Protein AF-A0A2T4DF97-F1 (afdb_monomer_lite)

Secondary structure (DSSP, 8-state):
-------HHHHHHHHHHHHHHHHHHHHHHHHHHHHHHHHHHHHHHHHHHHHHHHHHHHHHHHHHHHHHHHHHHHHHHHHHHHHHHHHHTT--HHHHHHHHHHHHHHHHHHHHHHHHSS--HHHHHHHHHHHHHHHHHHHTT--THHHHHHHHHHHHHHHHHHHHHHHHHHHHHHHHHHHHHHHHHHH--

Organism: NCBI:txid1046115

Foldseek 3Di:
DDDPDDDVVNVVVVVVVVVVVVVVVVVVVVVLVVVLVVLVVVLVVLVVVLVVLVVVLVVLLVVLVVVLVVVVVVVVVVLVVQLVVVVVVPDDSVRSVCVVVVVCVVVVVCCCCVVPNDDDPVRVSVVVSVVSSVVSCVVVVHDNCSSVVSVVVSVVSVVVSVVSVVVVVVVVVVVVVVVVVCCCVVVVD

Radius of gyration: 37.1 Å; chains: 1; bounding box: 77×28×107 Å

pLDDT: mean 84.11, std 10.12, range [37.69, 95.31]

Sequence (189 aa):
MQKIKFDPITTFLLILVIILIFHAFFQYLKKVSCKEEELKSEIERCLFKMNLAQEKREELKERAAKKFKILSVSVFVAFGILITALTWFGVSYIDALEGITGTIAVTFFMYTWIAYGKIGVNQFLDMLKSKVLQHIYMKNGFNPKVIDELQMSIVDKIAQLNMLNEHKQNLDLQLIEYGRYIEKSVFGK

Structure (mmCIF, N/CA/C/O backbone):
data_AF-A0A2T4DF97-F1
#
_entry.id   AF-A0A2T4DF97-F1
#
loop_
_atom_site.group_PDB
_atom_site.id
_atom_site.type_symbol
_atom_site.label_atom_id
_atom_site.label_alt_id
_atom_site.label_comp_id
_atom_site.label_asym_id
_atom_site.label_entity_id
_atom_site.label_seq_id
_atom_site.pdbx_PDB_ins_code
_atom_site.Cartn_x
_atom_site.Cartn_y
_atom_site.Cartn_z
_atom_site.occupancy
_atom_site.B_iso_or_equiv
_atom_site.auth_seq_id
_atom_site.auth_comp_id
_atom_site.auth_asym_id
_atom_site.auth_atom_id
_atom_site.pdbx_PDB_model_num
ATOM 1 N N . MET A 1 1 ? -49.458 4.710 62.016 1.00 37.69 1 MET A N 1
ATOM 2 C CA . MET A 1 1 ? -48.125 4.361 61.474 1.00 37.69 1 MET A CA 1
ATOM 3 C C . MET A 1 1 ? -47.623 3.098 62.164 1.00 37.69 1 MET A C 1
ATOM 5 O O . MET A 1 1 ? -47.211 3.171 63.315 1.00 37.69 1 MET A O 1
ATOM 9 N N . GLN A 1 2 ? -47.720 1.934 61.515 1.00 39.81 2 GLN A N 1
ATOM 10 C CA . GLN A 1 2 ? -47.110 0.702 62.028 1.00 39.81 2 GLN A CA 1
ATOM 11 C C . GLN A 1 2 ? -45.596 0.769 61.785 1.00 39.81 2 GLN A C 1
ATOM 13 O O . GLN A 1 2 ? -45.156 0.837 60.641 1.00 39.81 2 GLN A O 1
ATOM 18 N N . LYS A 1 3 ? -44.795 0.790 62.857 1.00 49.56 3 LYS A N 1
ATOM 19 C CA . LYS A 1 3 ? -43.340 0.615 62.762 1.00 49.56 3 LYS A CA 1
ATOM 20 C C . LYS A 1 3 ? -43.078 -0.853 62.441 1.00 49.56 3 LYS A C 1
ATOM 22 O O . LYS A 1 3 ? -43.225 -1.699 63.319 1.00 49.56 3 LYS A O 1
ATOM 27 N N . ILE A 1 4 ? -42.726 -1.148 61.194 1.00 57.38 4 ILE A N 1
ATOM 28 C CA . ILE A 1 4 ? -42.239 -2.470 60.798 1.00 57.38 4 ILE A CA 1
ATOM 29 C C . ILE A 1 4 ? -40.959 -2.722 61.608 1.00 57.38 4 ILE A C 1
ATOM 31 O O . ILE A 1 4 ? -39.953 -2.042 61.413 1.00 57.38 4 ILE A O 1
ATOM 35 N N . LYS A 1 5 ? -41.015 -3.635 62.584 1.00 58.91 5 LYS A N 1
ATOM 36 C CA . LYS A 1 5 ? -39.829 -4.120 63.297 1.00 58.91 5 LYS A CA 1
ATOM 37 C C . LYS A 1 5 ? -39.217 -5.218 62.437 1.00 58.91 5 LYS A C 1
ATOM 39 O O . LYS A 1 5 ? -39.797 -6.291 62.320 1.00 58.91 5 LYS A O 1
ATOM 44 N N . PHE A 1 6 ? -38.084 -4.932 61.809 1.00 58.19 6 PHE A N 1
ATOM 45 C CA . PHE A 1 6 ? -37.309 -5.961 61.127 1.00 58.19 6 PHE A CA 1
ATOM 46 C C . PHE A 1 6 ? -36.577 -6.807 62.171 1.00 58.19 6 PHE A C 1
ATOM 48 O O . PHE A 1 6 ? -35.869 -6.264 63.019 1.00 58.19 6 PHE A O 1
ATOM 55 N N . ASP A 1 7 ? -36.760 -8.127 62.117 1.00 76.88 7 ASP A N 1
ATOM 56 C CA . ASP A 1 7 ? -35.955 -9.072 62.894 1.00 76.88 7 ASP A CA 1
ATOM 57 C C . ASP A 1 7 ? -34.468 -8.939 62.490 1.00 76.88 7 ASP A C 1
ATOM 59 O O . ASP A 1 7 ? -34.158 -8.686 61.315 1.00 76.88 7 ASP A O 1
ATOM 63 N N . PRO A 1 8 ? -33.511 -9.114 63.420 1.00 79.75 8 PRO A N 1
ATOM 64 C CA . PRO A 1 8 ? -32.083 -9.005 63.122 1.00 79.75 8 PRO A CA 1
ATOM 65 C C . PRO A 1 8 ? -31.624 -10.017 62.062 1.00 79.75 8 PRO A C 1
ATOM 67 O O . PRO A 1 8 ? -30.738 -9.704 61.270 1.00 79.75 8 PRO A O 1
ATOM 70 N N . ILE A 1 9 ? -32.276 -11.182 61.974 1.00 81.56 9 ILE A N 1
ATOM 71 C CA . ILE A 1 9 ? -32.031 -12.188 60.926 1.00 81.56 9 ILE A CA 1
ATOM 72 C C . ILE A 1 9 ? -32.417 -11.638 59.547 1.00 81.56 9 ILE A C 1
ATOM 74 O O . ILE A 1 9 ? -31.645 -11.747 58.595 1.00 81.56 9 ILE A O 1
ATOM 78 N N . THR A 1 10 ? -33.581 -10.997 59.438 1.00 78.44 10 THR A N 1
ATOM 79 C CA . THR A 1 10 ? -34.070 -10.396 58.191 1.00 78.44 10 THR A CA 1
ATOM 80 C C . THR A 1 10 ? -33.177 -9.240 57.755 1.00 78.44 10 THR A C 1
ATOM 82 O O . THR A 1 10 ? -32.853 -9.120 56.578 1.00 78.44 10 THR A O 1
ATOM 85 N N . THR A 1 11 ? -32.718 -8.430 58.711 1.00 79.62 11 THR A N 1
ATOM 86 C CA . THR A 1 11 ? -31.776 -7.325 58.466 1.00 79.62 11 THR A CA 1
ATOM 87 C C . THR A 1 11 ? -30.429 -7.844 57.958 1.00 79.62 11 THR A C 1
ATOM 89 O O . THR A 1 11 ? -29.888 -7.318 56.988 1.00 79.62 11 THR A O 1
ATOM 92 N N . PHE A 1 12 ? -29.914 -8.917 58.564 1.00 81.94 12 PHE A N 1
ATOM 93 C CA . PHE A 1 12 ? -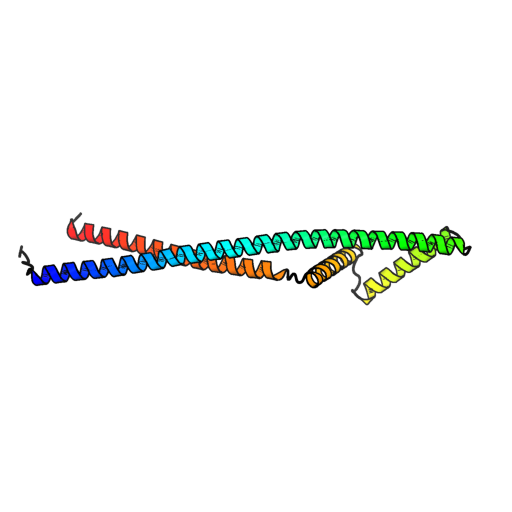28.677 -9.568 58.138 1.00 81.94 12 PHE A CA 1
ATOM 94 C C . PHE A 1 12 ? -28.781 -10.144 56.718 1.00 81.94 12 PHE A C 1
ATOM 96 O O . PHE A 1 12 ? -27.894 -9.919 55.897 1.00 81.94 12 PHE A O 1
ATOM 103 N N . LEU A 1 13 ? -29.889 -10.821 56.399 1.00 83.12 13 LEU A N 1
ATOM 104 C CA . LEU A 1 13 ? -30.181 -11.323 55.050 1.00 83.12 13 LEU A CA 1
ATOM 105 C C . LEU A 1 13 ? -30.221 -10.193 54.014 1.00 83.12 13 LEU A C 1
ATOM 107 O O . LEU A 1 13 ? -29.661 -10.331 52.930 1.00 83.12 13 LEU A O 1
ATOM 111 N N . LEU A 1 14 ? -30.827 -9.057 54.360 1.00 81.75 14 LEU A N 1
ATOM 112 C CA . LEU A 1 14 ? -30.926 -7.889 53.483 1.00 81.75 14 LEU A CA 1
ATOM 113 C C . LEU A 1 14 ? -29.546 -7.271 53.206 1.00 81.75 14 LEU A C 1
ATOM 115 O O . LEU A 1 14 ? -29.214 -6.990 52.056 1.00 81.75 14 LEU A O 1
ATOM 119 N N . ILE A 1 15 ? -28.708 -7.141 54.240 1.00 83.12 15 ILE A N 1
ATOM 120 C CA . ILE A 1 15 ? -27.319 -6.676 54.107 1.00 83.12 15 ILE A CA 1
ATOM 121 C C . ILE A 1 15 ? -26.505 -7.640 53.234 1.00 83.12 15 ILE A C 1
ATOM 123 O O . ILE A 1 15 ? -25.786 -7.196 52.340 1.00 83.12 15 ILE A O 1
ATOM 127 N N . LEU A 1 16 ? -26.645 -8.954 53.441 1.00 83.75 16 LEU A N 1
ATOM 128 C CA . LEU A 1 16 ? -25.954 -9.971 52.645 1.00 83.75 16 LEU A CA 1
ATOM 129 C C . LEU A 1 16 ? -26.324 -9.873 51.156 1.00 83.75 16 LEU A C 1
ATOM 131 O O . LEU A 1 16 ? -25.443 -9.904 50.298 1.00 83.75 16 LEU A O 1
ATOM 135 N N . VAL A 1 17 ? -27.613 -9.708 50.844 1.00 84.19 17 VAL A N 1
ATOM 136 C CA . VAL A 1 17 ? -28.098 -9.544 49.464 1.00 84.19 17 VAL A CA 1
ATOM 137 C C . VAL A 1 17 ? -27.515 -8.283 48.823 1.00 84.19 17 VAL A C 1
ATOM 139 O O . VAL A 1 17 ? -27.035 -8.346 47.693 1.00 84.19 17 VAL A O 1
ATOM 142 N N . ILE A 1 18 ? -27.477 -7.159 49.547 1.00 81.62 18 ILE A N 1
ATOM 143 C CA . ILE A 1 18 ? -26.866 -5.915 49.054 1.00 81.62 18 ILE A CA 1
ATOM 144 C C . ILE A 1 18 ? -25.377 -6.127 48.746 1.00 81.62 18 ILE A C 1
ATOM 146 O O . ILE A 1 18 ? -24.912 -5.734 47.677 1.00 81.62 18 ILE A O 1
ATOM 150 N N . ILE A 1 19 ? -24.635 -6.793 49.636 1.00 83.75 19 ILE A N 1
ATOM 151 C CA . ILE A 1 19 ? -23.208 -7.086 49.434 1.00 83.75 19 ILE A CA 1
ATOM 152 C C . ILE A 1 19 ? -22.994 -7.964 48.193 1.00 83.75 19 ILE A C 1
ATOM 154 O O . ILE A 1 19 ? -22.092 -7.688 47.401 1.00 83.75 19 ILE A O 1
ATOM 158 N N . LEU A 1 20 ? -23.824 -8.991 47.988 1.00 82.44 20 LEU A N 1
ATOM 159 C CA . LEU A 1 20 ? -23.733 -9.870 46.818 1.00 82.44 20 LEU A CA 1
ATOM 160 C C . LEU A 1 20 ? -24.011 -9.121 45.509 1.00 82.44 20 LEU A C 1
ATOM 162 O O . LEU A 1 20 ? -23.281 -9.311 44.534 1.00 82.44 20 LEU A O 1
ATOM 166 N N . ILE A 1 21 ? -25.011 -8.235 45.495 1.00 81.56 21 ILE A N 1
ATOM 167 C CA . ILE A 1 21 ? -25.323 -7.384 44.338 1.00 81.56 21 ILE A CA 1
ATOM 168 C C . ILE A 1 21 ? -24.146 -6.451 44.033 1.00 81.56 21 ILE A C 1
ATOM 170 O O . ILE A 1 21 ? -23.701 -6.379 42.887 1.00 81.56 21 ILE A O 1
ATOM 174 N N . PHE A 1 22 ? -23.587 -5.792 45.053 1.00 79.69 22 PHE A N 1
ATOM 175 C CA . PHE A 1 22 ? -22.409 -4.938 44.891 1.00 79.69 22 PHE A CA 1
ATOM 176 C C . PHE A 1 22 ? -21.203 -5.720 44.364 1.00 79.69 22 PHE A C 1
ATOM 178 O O . PHE A 1 22 ? -20.519 -5.255 43.454 1.00 79.69 22 PHE A O 1
ATOM 185 N N . HIS A 1 23 ? -20.951 -6.923 44.883 1.00 79.44 23 HIS A N 1
ATOM 186 C CA . HIS A 1 23 ? -19.843 -7.758 44.425 1.00 79.44 23 HIS A CA 1
ATOM 187 C C . HIS A 1 23 ? -20.000 -8.169 42.952 1.00 79.44 23 HIS A C 1
ATOM 189 O O . HIS A 1 23 ? -19.053 -8.044 42.173 1.00 79.44 23 HIS A O 1
ATOM 195 N N . ALA A 1 24 ? -21.198 -8.605 42.551 1.00 77.62 24 ALA A N 1
ATOM 196 C CA . ALA A 1 24 ? -21.504 -8.946 41.163 1.00 77.62 24 ALA A CA 1
ATOM 197 C C . ALA A 1 24 ? -21.342 -7.734 40.226 1.00 77.62 24 ALA A C 1
ATOM 199 O O . ALA A 1 24 ? -20.757 -7.855 39.148 1.00 77.62 24 ALA A O 1
ATOM 200 N N . PHE A 1 25 ? -21.784 -6.555 40.668 1.00 78.75 25 PHE A N 1
ATOM 201 C CA . PHE A 1 25 ? -21.648 -5.305 39.925 1.00 78.7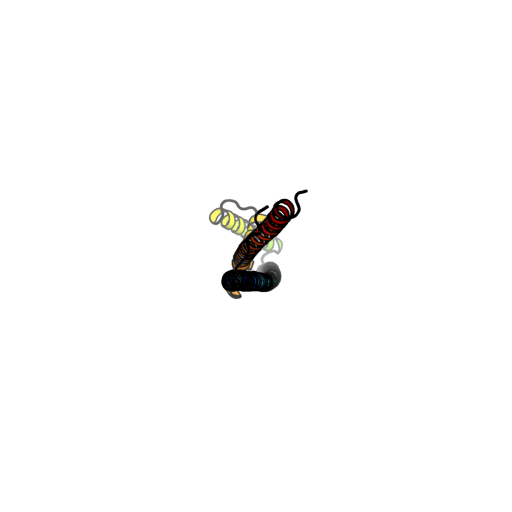5 25 PHE A CA 1
ATOM 202 C C . PHE A 1 25 ? -20.180 -4.884 39.744 1.00 78.75 25 PHE A C 1
ATOM 204 O O . PHE A 1 25 ? -19.756 -4.583 38.628 1.00 78.75 25 PHE A O 1
ATOM 211 N N . PHE A 1 26 ? -19.359 -4.950 40.797 1.00 77.81 26 PHE A N 1
ATOM 212 C CA . PHE A 1 26 ? -17.923 -4.660 40.697 1.00 77.81 26 PHE A CA 1
ATOM 213 C C . PHE A 1 26 ? -17.186 -5.637 39.773 1.00 77.81 26 PHE A C 1
ATOM 215 O O . PHE A 1 26 ? -16.320 -5.219 39.000 1.00 77.81 26 PHE A O 1
ATOM 222 N N . GLN A 1 27 ? -17.534 -6.929 39.801 1.00 80.00 27 GLN A N 1
ATOM 223 C CA . GLN A 1 27 ? -16.970 -7.895 38.855 1.00 80.00 27 GLN A CA 1
ATOM 224 C C . GLN A 1 27 ? -17.356 -7.579 37.407 1.00 80.00 27 GLN A C 1
ATOM 226 O O . GLN A 1 27 ? -16.516 -7.691 36.511 1.00 80.00 27 GLN A O 1
ATOM 231 N N . TYR A 1 28 ? -18.604 -7.173 37.174 1.00 79.88 28 TYR A N 1
ATOM 232 C CA . TYR A 1 28 ? -19.077 -6.766 35.855 1.00 79.88 28 TYR A CA 1
ATOM 233 C C . TYR A 1 28 ? -18.319 -5.536 35.334 1.00 79.88 28 TYR A C 1
ATOM 235 O O . TYR A 1 28 ? -17.751 -5.592 34.243 1.00 79.88 28 TYR A O 1
ATOM 243 N N . LEU A 1 29 ? -18.207 -4.474 36.140 1.00 77.88 29 LEU A N 1
ATOM 244 C CA . LEU A 1 29 ? -17.455 -3.266 35.779 1.00 77.88 29 LEU A CA 1
ATOM 245 C C . LEU A 1 29 ? -15.989 -3.569 35.454 1.00 77.88 29 LEU A C 1
ATOM 247 O O . LEU A 1 29 ? -15.453 -3.057 34.471 1.00 77.88 29 LEU A O 1
ATOM 251 N N . LYS A 1 30 ? -15.347 -4.449 36.231 1.00 79.62 30 LYS A N 1
ATOM 252 C CA . LYS A 1 30 ? -13.963 -4.869 35.975 1.00 79.62 30 LYS A CA 1
ATOM 253 C C . LYS A 1 30 ? -13.823 -5.594 34.634 1.00 79.62 30 LYS A C 1
ATOM 255 O O . LYS A 1 30 ? -12.874 -5.329 33.901 1.00 79.62 30 LYS A O 1
ATOM 260 N N . LYS A 1 31 ? -14.764 -6.481 34.289 1.00 78.62 31 LYS A N 1
ATOM 261 C CA . LYS A 1 31 ? -14.777 -7.172 32.987 1.00 78.62 31 LYS A CA 1
ATOM 262 C C . LYS A 1 31 ? -14.970 -6.199 31.824 1.00 78.62 31 LYS A C 1
ATOM 264 O O . LYS A 1 31 ? -14.266 -6.317 30.826 1.00 78.62 31 LYS A O 1
ATOM 269 N N . VAL A 1 32 ? -15.882 -5.235 31.959 1.00 80.19 32 VAL A N 1
ATOM 270 C CA . VAL A 1 32 ? -16.125 -4.204 30.936 1.00 80.19 32 VAL A CA 1
ATOM 271 C C . VAL A 1 32 ? -14.886 -3.333 30.737 1.00 80.19 32 VAL A C 1
ATOM 273 O O . VAL A 1 32 ? -14.448 -3.163 29.605 1.00 80.19 32 VAL A O 1
ATOM 276 N N . SER A 1 33 ? -14.270 -2.858 31.824 1.00 80.00 33 SER A N 1
ATOM 277 C CA . SER A 1 33 ? -13.038 -2.059 31.765 1.00 80.00 33 SER A CA 1
ATOM 278 C C . SER A 1 33 ? -11.882 -2.821 31.113 1.00 80.00 33 SER A C 1
ATOM 280 O O . SER A 1 33 ? -11.165 -2.257 30.296 1.00 80.00 33 SER A O 1
ATOM 282 N N . CYS A 1 34 ? -11.716 -4.108 31.437 1.00 87.38 34 CYS A N 1
ATOM 283 C CA . CYS A 1 34 ? -10.680 -4.944 30.830 1.00 87.38 34 CYS A CA 1
ATOM 284 C C . CYS A 1 34 ? -10.903 -5.112 29.320 1.00 87.38 34 CYS A C 1
ATOM 286 O O . CYS A 1 34 ? -9.955 -5.039 28.545 1.00 87.38 34 CYS A O 1
ATOM 288 N N . LYS A 1 35 ? -12.160 -5.301 28.898 1.00 84.94 35 LYS A N 1
ATOM 289 C CA . LYS A 1 35 ? -12.522 -5.442 27.484 1.00 84.94 35 LYS A CA 1
ATOM 290 C C . LYS A 1 35 ? -12.348 -4.134 26.704 1.00 84.94 35 LYS A C 1
ATOM 292 O O . LYS A 1 35 ? -11.968 -4.163 25.538 1.00 84.94 35 LYS A O 1
ATOM 297 N N . GLU A 1 36 ? -12.608 -2.993 27.341 1.00 86.88 36 GLU A N 1
ATOM 298 C CA . GLU A 1 36 ? -12.354 -1.667 26.769 1.00 86.88 36 GLU A CA 1
ATOM 299 C C . GLU A 1 36 ? -10.854 -1.460 26.498 1.00 86.88 36 GLU A C 1
ATOM 301 O O . GLU A 1 36 ? -10.470 -1.026 25.412 1.00 86.88 36 GLU A O 1
ATOM 306 N N . GLU A 1 37 ? -10.005 -1.802 27.467 1.00 90.69 37 GLU A N 1
ATOM 307 C CA . GLU A 1 37 ? -8.548 -1.685 27.351 1.00 90.69 37 GLU A CA 1
ATOM 308 C C . GLU A 1 37 ? -7.969 -2.659 26.314 1.00 90.69 37 GLU A C 1
ATOM 310 O O . GLU A 1 37 ? -7.126 -2.272 25.503 1.00 90.69 37 GLU A O 1
ATOM 315 N N . GLU A 1 38 ? -8.483 -3.890 26.264 1.00 91.56 38 GLU A N 1
ATOM 316 C CA . GLU A 1 38 ? -8.132 -4.885 25.247 1.00 91.56 38 GLU A CA 1
ATOM 317 C C . GLU A 1 38 ? -8.456 -4.384 23.831 1.00 91.56 38 GLU A C 1
ATOM 319 O O . GLU A 1 38 ? -7.575 -4.362 22.970 1.00 91.56 38 GLU A O 1
ATOM 324 N N . LEU A 1 39 ? -9.680 -3.891 23.598 1.00 89.12 39 LEU A N 1
ATOM 325 C CA . LEU A 1 39 ? -10.087 -3.338 22.302 1.00 89.12 39 LEU A CA 1
ATOM 326 C C . LEU A 1 39 ? -9.222 -2.142 21.888 1.00 89.12 39 LEU A C 1
ATOM 328 O O . LEU A 1 39 ? -8.803 -2.065 20.732 1.00 89.12 39 LEU A O 1
ATOM 332 N N . LYS A 1 40 ? -8.912 -1.227 22.816 1.00 91.31 40 LYS A N 1
ATOM 333 C CA . LYS A 1 40 ? -8.012 -0.092 22.545 1.00 91.31 40 LYS A CA 1
ATOM 334 C C . LYS A 1 40 ? -6.613 -0.565 22.157 1.00 91.31 40 LYS A C 1
ATOM 336 O O . LYS A 1 40 ? -6.086 -0.119 21.139 1.00 91.31 40 LYS A O 1
ATOM 341 N N . SER A 1 41 ? -6.046 -1.512 22.905 1.00 93.00 41 SER A N 1
ATOM 342 C CA . SER A 1 41 ? -4.727 -2.078 22.607 1.00 93.00 41 SER A CA 1
ATOM 343 C C . SER A 1 41 ? -4.690 -2.770 21.239 1.00 93.00 41 SER A C 1
ATOM 345 O O . SER A 1 41 ? -3.727 -2.631 20.477 1.00 93.00 41 SER A O 1
ATOM 347 N N . GLU A 1 42 ? -5.753 -3.486 20.870 1.00 91.56 42 GLU A N 1
ATOM 348 C CA . GLU A 1 42 ? -5.857 -4.109 19.553 1.00 91.56 42 GLU A CA 1
ATOM 349 C C . GLU A 1 42 ? -5.977 -3.085 18.420 1.00 91.56 42 GLU A C 1
ATOM 351 O O . GLU A 1 42 ? -5.360 -3.279 17.368 1.00 91.56 42 GLU A O 1
ATOM 356 N N . ILE A 1 43 ? -6.729 -1.997 18.623 1.00 92.12 43 ILE A N 1
ATOM 357 C CA . ILE A 1 43 ? -6.827 -0.884 17.667 1.00 92.12 43 ILE A CA 1
ATOM 358 C C . ILE A 1 43 ? -5.450 -0.251 17.459 1.00 92.12 43 ILE A C 1
ATOM 360 O O . ILE A 1 43 ? -5.018 -0.111 16.316 1.00 92.12 43 ILE A O 1
ATOM 364 N N . GLU A 1 44 ? -4.724 0.062 18.535 1.00 93.19 44 GLU A N 1
ATOM 365 C CA . GLU A 1 44 ? -3.367 0.618 18.461 1.00 93.19 44 GLU A CA 1
ATOM 366 C C . GLU A 1 44 ? -2.411 -0.312 17.711 1.00 93.19 44 GLU A C 1
ATOM 368 O O . GLU A 1 44 ? -1.670 0.120 16.825 1.00 93.19 44 GLU A O 1
ATOM 373 N N . ARG A 1 45 ? -2.472 -1.619 17.990 1.00 93.69 45 ARG A N 1
ATOM 374 C CA . ARG A 1 45 ? -1.662 -2.61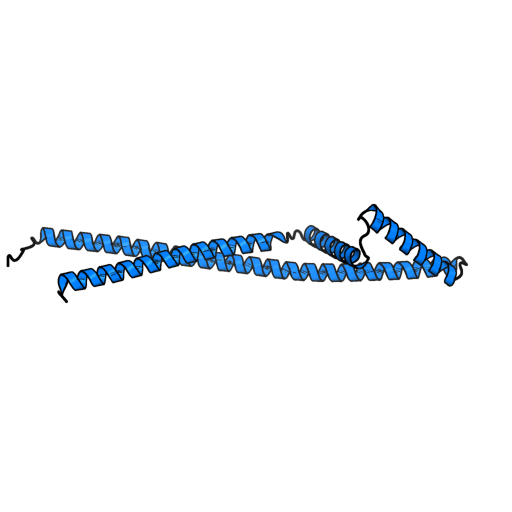8 17.284 1.00 93.69 45 ARG A CA 1
ATOM 375 C C . ARG A 1 45 ? -2.008 -2.684 15.794 1.00 93.69 45 ARG A C 1
ATOM 377 O O . ARG A 1 45 ? -1.107 -2.842 14.967 1.00 93.69 45 ARG A O 1
ATOM 384 N N . CYS A 1 46 ? -3.288 -2.587 15.434 1.00 92.06 46 CYS A N 1
ATOM 385 C CA . CYS A 1 46 ? -3.718 -2.569 14.035 1.00 92.06 46 CYS A CA 1
ATOM 386 C C . CYS A 1 46 ? -3.277 -1.284 13.326 1.00 92.06 46 CYS A C 1
ATOM 388 O O . CYS A 1 46 ? -2.753 -1.366 12.216 1.00 92.06 46 CYS A O 1
ATOM 390 N N . LEU A 1 47 ? -3.400 -0.125 13.980 1.00 92.81 47 LEU A N 1
ATOM 391 C CA . LEU A 1 47 ? -2.913 1.161 13.474 1.00 92.81 47 LEU A CA 1
ATOM 392 C C . LEU A 1 47 ? -1.402 1.132 13.236 1.00 92.81 47 LEU A C 1
ATOM 394 O O . LEU A 1 47 ? -0.939 1.539 12.174 1.00 92.81 47 LEU A O 1
ATOM 398 N N . PHE A 1 48 ? -0.633 0.575 14.173 1.00 94.75 48 PHE A N 1
ATOM 399 C CA . PHE A 1 48 ? 0.811 0.420 14.015 1.00 94.75 48 PHE A CA 1
ATOM 400 C C . PHE A 1 48 ? 1.167 -0.441 12.793 1.00 94.75 48 PHE A C 1
ATOM 402 O O . PHE A 1 48 ? 1.983 -0.043 11.962 1.00 94.75 48 PHE A O 1
ATOM 409 N N . LYS A 1 49 ? 0.513 -1.602 12.631 1.00 93.25 49 LYS A N 1
ATOM 410 C CA . LYS A 1 49 ? 0.705 -2.468 11.454 1.00 93.25 49 LYS A CA 1
ATOM 411 C C . LYS A 1 49 ? 0.304 -1.775 10.153 1.00 93.25 49 LYS A C 1
ATOM 413 O O . LYS A 1 49 ? 0.977 -1.957 9.141 1.00 93.25 49 LYS A O 1
ATOM 418 N N . MET A 1 50 ? -0.776 -0.997 10.177 1.00 92.88 50 MET A N 1
ATOM 419 C CA . MET A 1 50 ? -1.256 -0.252 9.017 1.00 92.88 50 MET A CA 1
ATOM 420 C C . MET A 1 50 ? -0.246 0.816 8.602 1.00 92.88 50 MET A C 1
ATOM 422 O O . MET A 1 50 ? 0.102 0.881 7.426 1.00 92.88 50 MET A O 1
ATOM 426 N N . ASN A 1 51 ? 0.284 1.583 9.556 1.00 93.50 51 ASN A N 1
ATOM 427 C CA . ASN A 1 51 ? 1.308 2.594 9.297 1.00 93.50 51 ASN A CA 1
ATOM 428 C C . ASN A 1 51 ? 2.573 1.965 8.703 1.00 93.50 51 ASN A C 1
ATOM 430 O O . ASN A 1 51 ? 3.078 2.442 7.692 1.00 93.50 51 ASN A O 1
ATOM 434 N N . LEU A 1 52 ? 3.025 0.834 9.251 1.00 93.75 52 LEU A N 1
ATOM 435 C CA . LEU A 1 52 ? 4.182 0.108 8.723 1.00 93.75 52 LEU A CA 1
ATOM 436 C C . LEU A 1 52 ? 3.931 -0.432 7.303 1.00 93.75 52 LEU A C 1
ATOM 438 O O . LEU A 1 52 ? 4.808 -0.391 6.439 1.00 93.75 52 LEU A O 1
ATOM 442 N N . ALA A 1 53 ? 2.717 -0.916 7.025 1.00 93.69 53 ALA A N 1
ATOM 443 C CA . ALA A 1 53 ? 2.329 -1.342 5.684 1.00 93.69 53 ALA A CA 1
ATOM 444 C C . ALA A 1 53 ? 2.246 -0.163 4.695 1.00 93.69 53 ALA A C 1
ATOM 446 O O . ALA A 1 53 ? 2.622 -0.322 3.532 1.00 93.69 53 ALA A O 1
ATOM 447 N N . GLN A 1 54 ? 1.786 1.010 5.140 1.00 93.88 54 GLN A N 1
ATOM 448 C CA . GLN A 1 54 ? 1.753 2.239 4.344 1.00 93.88 54 GLN A CA 1
ATOM 449 C C . GLN A 1 54 ? 3.160 2.757 4.040 1.00 93.88 54 GLN A C 1
ATOM 451 O O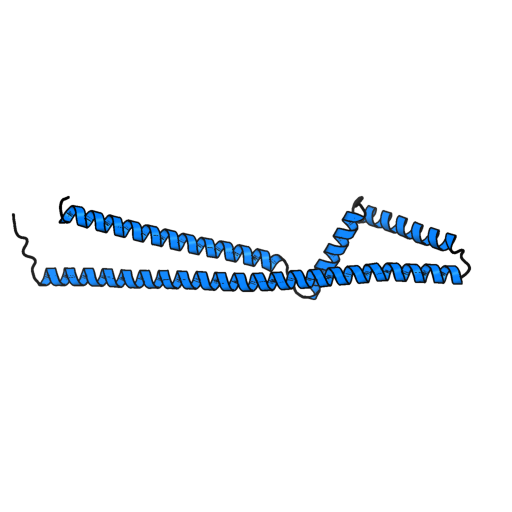 . GLN A 1 54 ? 3.451 3.055 2.885 1.00 93.88 54 GLN A O 1
ATOM 456 N N . GLU A 1 55 ? 4.052 2.782 5.027 1.00 94.56 55 GLU A N 1
ATOM 457 C CA . GLU A 1 55 ? 5.453 3.169 4.838 1.00 94.56 55 GLU A CA 1
ATOM 458 C C . GLU A 1 55 ? 6.132 2.257 3.810 1.00 94.56 55 GLU A C 1
ATOM 460 O O . GLU A 1 55 ? 6.686 2.726 2.814 1.00 94.56 55 GLU A O 1
ATOM 465 N N . LYS A 1 56 ? 5.964 0.936 3.958 1.00 93.94 56 LYS A N 1
ATOM 466 C CA . LYS A 1 56 ? 6.460 -0.038 2.979 1.00 93.94 56 LYS A CA 1
ATOM 467 C C . LYS A 1 56 ? 5.831 0.159 1.596 1.00 93.94 56 LYS A C 1
ATOM 469 O O . LYS A 1 56 ? 6.505 -0.017 0.581 1.00 93.94 56 LYS A O 1
ATOM 474 N N . ARG A 1 57 ? 4.547 0.523 1.513 1.00 93.62 57 ARG A N 1
ATOM 475 C CA . ARG A 1 57 ? 3.878 0.818 0.235 1.00 93.62 57 ARG A CA 1
ATOM 476 C C . ARG A 1 57 ? 4.523 2.010 -0.463 1.00 93.62 57 ARG A C 1
ATOM 478 O O . ARG A 1 57 ? 4.750 1.924 -1.672 1.00 93.62 57 ARG A O 1
ATOM 485 N N . GLU A 1 58 ? 4.784 3.092 0.264 1.00 94.69 58 GLU A N 1
ATOM 486 C CA . GLU A 1 58 ? 5.407 4.302 -0.279 1.00 94.69 58 GLU A CA 1
ATOM 487 C C . GLU A 1 58 ? 6.857 4.045 -0.697 1.00 94.69 58 GLU A C 1
ATOM 489 O O . GLU A 1 58 ? 7.231 4.364 -1.825 1.00 94.69 58 GLU A O 1
ATOM 494 N N . GLU A 1 59 ? 7.630 3.327 0.118 1.00 95.31 59 GLU A N 1
ATOM 495 C CA . GLU A 1 59 ? 8.990 2.914 -0.241 1.00 95.31 59 GLU A CA 1
ATOM 496 C C . GLU A 1 59 ? 9.007 2.090 -1.545 1.00 95.31 59 GLU A C 1
ATOM 498 O O . GLU A 1 59 ? 9.806 2.318 -2.460 1.00 95.31 59 GLU A O 1
ATOM 503 N N . LEU A 1 60 ? 8.092 1.123 -1.675 1.00 93.81 60 LEU A N 1
ATOM 504 C CA . LEU A 1 60 ? 7.990 0.294 -2.875 1.00 93.81 60 LEU A CA 1
ATOM 505 C C . LEU A 1 60 ? 7.511 1.089 -4.096 1.00 93.81 60 LEU A C 1
ATOM 507 O O . LEU A 1 60 ? 7.966 0.803 -5.208 1.00 93.81 60 LEU A O 1
ATOM 511 N N . LYS A 1 61 ? 6.641 2.091 -3.915 1.00 93.94 61 LYS A N 1
ATOM 512 C CA . LYS A 1 61 ? 6.255 3.023 -4.985 1.00 93.94 61 LYS A CA 1
ATOM 513 C C . LYS A 1 61 ? 7.447 3.842 -5.462 1.00 93.94 61 LYS A C 1
ATOM 515 O O . LYS A 1 61 ? 7.659 3.934 -6.670 1.00 93.94 61 LYS A O 1
ATOM 520 N N . GLU A 1 62 ? 8.251 4.379 -4.550 1.00 94.81 62 GLU A N 1
ATOM 521 C CA . GLU A 1 62 ? 9.446 5.146 -4.902 1.00 94.81 62 GLU A CA 1
ATOM 522 C C . GLU A 1 62 ? 10.455 4.274 -5.664 1.00 94.81 62 GLU A C 1
ATOM 524 O O . GLU A 1 62 ? 10.940 4.644 -6.739 1.00 94.81 62 GLU A O 1
ATOM 529 N N . ARG A 1 63 ? 10.698 3.048 -5.181 1.00 92.94 63 ARG A N 1
ATOM 530 C CA . ARG A 1 63 ? 11.542 2.067 -5.882 1.00 92.94 63 ARG A CA 1
ATOM 531 C C . ARG A 1 63 ? 10.997 1.730 -7.271 1.00 92.94 63 ARG A C 1
ATOM 533 O O . ARG A 1 63 ? 11.781 1.618 -8.217 1.00 92.94 63 ARG A O 1
ATOM 540 N N . ALA A 1 64 ? 9.683 1.563 -7.416 1.00 92.69 64 ALA A N 1
ATOM 541 C CA . ALA A 1 64 ? 9.049 1.309 -8.708 1.00 92.69 64 ALA A CA 1
ATOM 542 C C . ALA A 1 64 ? 9.210 2.502 -9.662 1.00 92.69 64 ALA A C 1
ATOM 544 O O . ALA A 1 64 ? 9.591 2.302 -10.815 1.00 92.69 64 ALA A O 1
ATOM 545 N N . ALA A 1 65 ? 9.019 3.733 -9.180 1.00 92.38 65 ALA A N 1
ATOM 546 C CA . ALA A 1 65 ? 9.227 4.952 -9.958 1.00 92.38 65 ALA A CA 1
ATOM 547 C C . ALA A 1 65 ? 10.689 5.095 -10.411 1.00 92.38 65 ALA A C 1
ATOM 549 O O . ALA A 1 65 ? 10.956 5.350 -11.588 1.00 92.38 65 ALA A O 1
ATOM 550 N N . LYS A 1 66 ? 11.650 4.839 -9.514 1.00 93.00 66 LYS A N 1
ATOM 551 C CA . LYS A 1 66 ? 13.082 4.844 -9.839 1.00 93.00 66 LYS A CA 1
ATOM 552 C C . LYS A 1 66 ? 13.420 3.800 -10.901 1.00 93.00 66 LYS A C 1
ATOM 554 O O . LYS A 1 66 ? 14.115 4.113 -11.865 1.00 93.00 66 LYS A O 1
ATOM 559 N N . LYS A 1 67 ? 12.897 2.577 -10.773 1.00 90.94 67 LYS A N 1
ATOM 560 C CA . LYS A 1 67 ? 13.087 1.533 -11.791 1.00 90.94 67 LYS A CA 1
ATOM 561 C C . LYS A 1 67 ? 12.454 1.891 -13.125 1.00 90.94 67 LYS A C 1
ATOM 563 O O . LYS A 1 67 ? 13.090 1.680 -14.149 1.00 90.94 67 LYS A O 1
ATOM 568 N N . PHE A 1 68 ? 11.248 2.450 -13.123 1.00 90.88 68 PHE A N 1
ATOM 569 C CA . PHE A 1 68 ? 10.593 2.906 -14.345 1.00 90.88 68 PHE A CA 1
ATOM 570 C C . PHE A 1 68 ? 11.407 4.007 -15.038 1.00 90.88 68 PHE A C 1
ATOM 572 O O . PHE A 1 68 ? 11.588 3.965 -16.253 1.00 90.88 68 PHE A O 1
ATOM 579 N N . LYS A 1 69 ? 11.973 4.949 -14.270 1.00 89.81 69 LYS A N 1
ATOM 580 C CA . LYS A 1 69 ? 12.871 5.987 -14.794 1.00 89.81 69 LYS A CA 1
ATOM 581 C C . LYS A 1 69 ? 14.136 5.385 -15.411 1.00 89.81 69 LYS A C 1
ATOM 583 O O . LYS A 1 69 ? 14.485 5.751 -16.527 1.00 89.81 69 LYS A O 1
ATOM 588 N N . ILE A 1 70 ? 14.786 4.439 -14.728 1.00 91.25 70 ILE A N 1
ATOM 589 C CA . ILE A 1 70 ? 15.970 3.735 -15.253 1.00 91.25 70 ILE A CA 1
ATOM 590 C C . ILE A 1 70 ? 15.626 2.983 -16.543 1.00 91.25 70 ILE A C 1
ATOM 592 O O . ILE A 1 70 ? 16.350 3.108 -17.526 1.00 91.25 70 ILE A O 1
ATOM 596 N N . LEU A 1 71 ? 14.504 2.257 -16.563 1.00 87.81 71 LEU A N 1
ATOM 597 C CA . LEU A 1 71 ? 14.034 1.536 -17.746 1.00 87.81 71 LEU A CA 1
ATOM 598 C C . LEU A 1 71 ? 13.805 2.502 -18.917 1.00 87.81 71 LEU A C 1
ATOM 600 O O . LEU A 1 71 ? 14.298 2.270 -20.016 1.00 87.81 71 LEU A O 1
ATOM 604 N N . SER A 1 72 ? 13.135 3.625 -18.662 1.00 85.44 72 SER A N 1
ATOM 605 C CA . SER A 1 72 ? 12.867 4.646 -19.679 1.00 85.44 72 SER A CA 1
ATOM 606 C C . SER A 1 72 ? 14.166 5.215 -20.255 1.00 85.44 72 SER A C 1
ATOM 608 O O . SER A 1 72 ? 14.333 5.251 -21.468 1.00 85.44 72 SER A O 1
ATOM 610 N N . VAL A 1 73 ? 15.127 5.588 -19.401 1.00 89.50 73 VAL A N 1
ATOM 611 C CA . VAL A 1 73 ? 16.440 6.090 -19.844 1.00 89.50 73 VAL A CA 1
ATOM 612 C C . VAL A 1 73 ? 17.207 5.024 -20.628 1.00 89.50 73 VAL A C 1
ATOM 614 O O . VAL A 1 73 ? 17.796 5.339 -21.657 1.00 89.50 73 VAL A O 1
ATOM 617 N N . SER A 1 74 ? 17.169 3.760 -20.197 1.00 87.19 74 SER A N 1
ATOM 618 C CA . SER A 1 74 ? 17.855 2.669 -20.900 1.00 87.19 74 SER A CA 1
ATOM 619 C C . SER A 1 74 ? 17.332 2.458 -22.323 1.00 87.19 74 SER A C 1
ATOM 621 O O . SER A 1 74 ? 18.118 2.174 -23.221 1.00 87.19 74 SER A O 1
ATOM 623 N N . VAL A 1 75 ? 16.033 2.681 -22.549 1.00 86.38 75 VAL A N 1
ATOM 624 C CA . VAL A 1 75 ? 15.424 2.637 -23.883 1.00 86.38 75 VAL A CA 1
ATOM 625 C C . VAL A 1 75 ? 15.969 3.766 -24.766 1.00 86.38 75 VAL A C 1
ATOM 627 O O . VAL A 1 75 ? 16.375 3.505 -25.895 1.00 86.38 75 VAL A O 1
ATOM 630 N N . PHE A 1 76 ? 16.076 4.997 -24.250 1.00 84.94 76 PHE A N 1
ATOM 631 C CA . PHE A 1 76 ? 16.698 6.107 -24.990 1.00 84.94 76 PHE A CA 1
ATOM 632 C C . PHE A 1 76 ? 18.173 5.848 -25.319 1.00 84.94 76 PHE A C 1
ATOM 634 O O . PHE A 1 76 ? 18.611 6.121 -26.434 1.00 84.94 76 PHE A O 1
ATOM 641 N N . VAL A 1 77 ? 18.934 5.282 -24.377 1.00 90.06 77 VAL A N 1
ATOM 642 C CA . VAL A 1 77 ? 20.337 4.902 -24.608 1.00 90.06 77 VAL A CA 1
ATOM 643 C C . VAL A 1 77 ? 20.438 3.829 -25.695 1.00 90.06 77 VAL A C 1
ATOM 645 O O . VAL A 1 77 ? 21.257 3.960 -26.601 1.00 90.06 77 VAL A O 1
ATOM 648 N N . ALA A 1 78 ? 19.579 2.807 -25.654 1.00 87.06 78 ALA A N 1
ATOM 649 C CA . ALA A 1 78 ? 19.533 1.773 -26.684 1.00 87.06 78 ALA A CA 1
ATOM 650 C C . ALA A 1 78 ? 19.228 2.359 -28.073 1.00 87.06 78 ALA A C 1
ATOM 652 O O . ALA A 1 78 ? 19.865 1.963 -29.048 1.00 87.06 78 ALA A O 1
ATOM 653 N N . PHE A 1 79 ? 18.331 3.347 -28.165 1.00 85.31 79 PHE A N 1
ATOM 654 C CA . PHE A 1 79 ? 18.072 4.050 -29.424 1.00 85.31 79 PHE A CA 1
ATOM 655 C C . PHE A 1 79 ? 19.289 4.821 -29.932 1.00 85.31 79 PHE A C 1
ATOM 657 O O . PHE A 1 79 ? 19.614 4.718 -31.112 1.00 85.31 79 PHE A O 1
ATOM 664 N N . GLY A 1 80 ? 20.003 5.537 -29.060 1.00 86.62 80 GLY A N 1
ATOM 665 C CA . GLY A 1 80 ? 21.229 6.242 -29.446 1.00 86.62 80 GLY A CA 1
ATOM 666 C C . GLY A 1 80 ? 22.310 5.296 -29.976 1.00 86.62 80 GLY A C 1
ATOM 667 O O . GLY A 1 80 ? 22.936 5.576 -31.000 1.00 86.62 80 GLY A O 1
ATOM 668 N N . ILE A 1 81 ? 22.482 4.140 -29.326 1.00 90.06 81 ILE A N 1
ATOM 669 C CA . ILE A 1 81 ? 23.408 3.092 -29.776 1.00 90.06 81 ILE A CA 1
ATOM 670 C C . ILE A 1 81 ? 22.981 2.553 -31.145 1.00 90.06 81 ILE A C 1
ATOM 672 O O . ILE A 1 81 ? 23.822 2.425 -32.032 1.00 90.06 81 ILE A O 1
ATOM 676 N N . LEU A 1 82 ? 21.687 2.285 -31.342 1.00 88.31 82 LEU A N 1
ATOM 677 C CA . LEU A 1 82 ? 21.162 1.760 -32.602 1.00 88.31 82 LEU A CA 1
ATOM 678 C C . LEU A 1 82 ? 21.364 2.746 -33.764 1.00 88.31 82 LEU A C 1
ATOM 680 O O . LEU A 1 82 ? 21.844 2.342 -34.819 1.00 88.31 82 LEU A O 1
ATOM 684 N N . ILE A 1 83 ? 21.071 4.036 -33.563 1.00 87.44 83 ILE A N 1
ATOM 685 C CA . ILE A 1 83 ? 21.300 5.088 -34.572 1.00 87.44 83 ILE A CA 1
ATOM 686 C C . ILE A 1 83 ? 22.791 5.181 -34.921 1.00 87.44 83 ILE A C 1
ATOM 688 O O . ILE A 1 83 ? 23.158 5.215 -36.097 1.00 87.44 83 ILE A O 1
ATOM 692 N N . THR A 1 84 ? 23.658 5.183 -33.904 1.00 88.00 84 THR A N 1
ATOM 693 C CA . THR A 1 84 ? 25.116 5.253 -34.089 1.00 88.00 84 THR A CA 1
ATOM 694 C C . THR A 1 84 ? 25.631 4.042 -34.865 1.00 88.00 84 THR A C 1
ATOM 696 O O . THR A 1 84 ? 26.425 4.198 -35.789 1.00 88.00 84 THR A O 1
ATOM 699 N N . ALA A 1 85 ? 25.140 2.842 -34.543 1.00 90.38 85 ALA A N 1
ATOM 700 C CA . ALA A 1 85 ? 25.499 1.616 -35.245 1.00 90.38 85 ALA A CA 1
ATOM 701 C C . ALA A 1 85 ? 25.063 1.656 -36.717 1.00 90.38 85 ALA A C 1
ATOM 703 O O . ALA A 1 85 ? 25.874 1.382 -37.595 1.00 90.38 85 ALA A O 1
ATOM 704 N N . LEU A 1 86 ? 23.820 2.051 -37.011 1.00 88.50 86 LEU A N 1
ATOM 705 C CA . LEU A 1 86 ? 23.340 2.169 -38.395 1.00 88.50 86 LEU A CA 1
ATOM 706 C C . LEU A 1 86 ? 24.145 3.197 -39.199 1.00 88.50 86 LEU A C 1
ATOM 708 O O . LEU A 1 86 ? 24.501 2.936 -40.347 1.00 88.50 86 LEU A O 1
ATOM 712 N N . THR A 1 87 ? 24.489 4.324 -38.573 1.00 88.88 87 THR A N 1
ATOM 713 C CA . THR A 1 87 ? 25.321 5.359 -39.203 1.00 88.88 87 THR A CA 1
ATOM 714 C C . THR A 1 87 ? 26.727 4.834 -39.500 1.00 88.88 87 THR A C 1
ATOM 716 O O . THR A 1 87 ? 27.275 5.090 -40.569 1.00 88.88 87 THR A O 1
ATOM 719 N N . TRP A 1 88 ? 27.294 4.028 -38.596 1.00 89.75 88 TRP A N 1
ATOM 720 C CA . TRP A 1 88 ? 28.584 3.365 -38.805 1.00 89.75 88 TRP A CA 1
ATOM 721 C C . TRP A 1 88 ? 28.569 2.393 -39.996 1.00 89.75 88 TRP A C 1
ATOM 723 O O . TRP A 1 88 ? 29.561 2.281 -40.711 1.00 89.75 88 TRP A O 1
ATOM 733 N N . PHE A 1 89 ? 27.439 1.728 -40.252 1.00 91.50 89 PHE A N 1
ATOM 734 C CA . PHE A 1 89 ? 27.248 0.849 -41.414 1.00 91.50 89 PHE A CA 1
ATOM 735 C C . PHE A 1 89 ? 26.905 1.595 -42.718 1.00 91.50 89 PHE A C 1
ATOM 737 O O . PHE A 1 89 ? 26.589 0.954 -43.720 1.00 91.50 89 PHE A O 1
ATOM 744 N N . GLY A 1 90 ? 26.998 2.929 -42.737 1.00 88.62 90 GLY A N 1
ATOM 745 C CA . GLY A 1 90 ? 26.849 3.743 -43.947 1.00 88.62 90 GLY A CA 1
ATOM 746 C C . GLY A 1 90 ? 25.426 4.223 -44.236 1.00 88.62 90 GLY A C 1
ATOM 747 O O . GLY A 1 90 ? 25.191 4.789 -45.302 1.00 88.62 90 GLY A O 1
ATOM 748 N N . VAL A 1 91 ? 24.479 4.035 -43.311 1.00 88.94 91 VAL A N 1
ATOM 749 C CA . VAL A 1 91 ? 23.145 4.646 -43.407 1.00 88.94 91 VAL A CA 1
ATOM 750 C C . VAL A 1 91 ? 23.254 6.132 -43.054 1.00 88.94 91 VAL A C 1
ATOM 752 O O . VAL A 1 91 ? 23.905 6.490 -42.074 1.00 88.94 91 VAL A O 1
ATOM 755 N N . SER A 1 92 ? 22.616 7.015 -43.827 1.00 90.62 92 SER A N 1
ATOM 756 C CA . SER A 1 92 ? 22.554 8.438 -43.471 1.00 90.62 92 SER A CA 1
ATOM 757 C C . SER A 1 92 ? 21.890 8.614 -42.105 1.00 90.62 92 SER A C 1
ATOM 759 O O . SER A 1 92 ? 20.915 7.935 -41.785 1.00 90.62 92 SER A O 1
ATOM 761 N N . TYR A 1 93 ? 22.382 9.560 -41.304 1.00 85.69 93 TYR A N 1
ATOM 762 C CA . TYR A 1 93 ? 21.815 9.852 -39.985 1.00 85.69 93 TYR A CA 1
ATOM 763 C C . TYR A 1 93 ? 20.304 10.139 -40.047 1.00 85.69 93 TYR A C 1
ATOM 765 O O . TYR A 1 93 ? 19.551 9.685 -39.188 1.00 85.69 93 TYR A O 1
ATOM 773 N N . ILE A 1 94 ? 19.863 10.865 -41.081 1.00 88.19 94 ILE A N 1
ATOM 774 C CA . ILE A 1 94 ? 18.451 11.218 -41.284 1.00 88.19 94 ILE A CA 1
ATOM 775 C C . ILE A 1 94 ? 17.623 9.955 -41.550 1.00 88.19 94 ILE A C 1
ATOM 777 O O . ILE A 1 94 ? 16.631 9.726 -40.860 1.00 88.19 94 ILE A O 1
ATOM 781 N N . ASP A 1 95 ? 18.084 9.096 -42.461 1.00 85.56 95 ASP A N 1
ATOM 782 C CA . ASP A 1 95 ? 17.388 7.860 -42.837 1.00 85.56 95 ASP A CA 1
ATOM 783 C C . ASP A 1 95 ? 17.326 6.866 -41.665 1.00 85.56 95 ASP A C 1
ATOM 785 O O . ASP A 1 95 ? 16.304 6.217 -41.433 1.00 85.56 95 ASP A O 1
ATOM 789 N N . ALA A 1 96 ? 18.402 6.771 -40.875 1.00 85.88 96 ALA A N 1
ATOM 790 C CA . ALA A 1 96 ? 18.440 5.942 -39.673 1.00 85.88 96 ALA A CA 1
ATOM 791 C C . ALA A 1 96 ? 17.424 6.423 -38.620 1.00 85.88 96 ALA A C 1
ATOM 793 O O . ALA A 1 96 ? 16.735 5.611 -37.997 1.00 85.88 96 ALA A O 1
ATOM 794 N N . LEU A 1 97 ? 17.308 7.741 -38.430 1.00 86.62 97 LEU A N 1
ATOM 795 C CA . LEU A 1 97 ? 16.394 8.344 -37.461 1.00 86.62 97 LEU A CA 1
ATOM 796 C C . LEU A 1 97 ? 14.932 8.192 -37.892 1.00 86.62 97 LEU A C 1
ATOM 798 O O . LEU A 1 97 ? 14.088 7.835 -37.065 1.00 86.62 97 LEU A O 1
ATOM 802 N N . GLU A 1 98 ? 14.638 8.412 -39.174 1.00 86.12 98 GLU A N 1
ATOM 803 C CA . GLU A 1 98 ? 13.311 8.214 -39.758 1.00 86.12 98 GLU A CA 1
ATOM 804 C C . GLU A 1 98 ? 12.884 6.744 -39.679 1.00 86.12 98 GLU A C 1
ATOM 806 O O . GLU A 1 98 ? 11.804 6.443 -39.167 1.00 86.12 98 GLU A O 1
ATOM 811 N N . GLY A 1 99 ? 13.759 5.817 -40.080 1.00 84.75 99 GLY A N 1
ATOM 812 C CA . GLY A 1 99 ? 13.482 4.382 -40.041 1.00 84.75 99 GLY A CA 1
ATOM 813 C C . GLY A 1 99 ? 13.199 3.867 -38.629 1.00 84.75 99 GLY A C 1
ATOM 814 O O . GLY A 1 99 ? 12.220 3.148 -38.410 1.00 84.75 99 GLY A O 1
ATOM 815 N N . ILE A 1 100 ? 14.004 4.272 -37.643 1.00 83.94 100 ILE A N 1
ATOM 816 C CA . ILE A 1 100 ? 13.809 3.876 -36.241 1.00 83.94 100 ILE A CA 1
ATOM 817 C C . ILE A 1 100 ? 12.524 4.491 -35.683 1.00 83.94 100 ILE A C 1
ATOM 819 O O . ILE A 1 100 ? 11.696 3.776 -35.118 1.00 83.94 100 ILE A O 1
ATOM 823 N N . THR A 1 101 ? 12.324 5.797 -35.868 1.00 83.00 101 THR A N 1
ATOM 824 C CA . THR A 1 101 ? 11.155 6.508 -35.330 1.00 83.00 101 THR A CA 1
ATOM 825 C C . THR A 1 101 ? 9.857 5.995 -35.952 1.00 83.00 101 THR A C 1
ATOM 827 O O . THR A 1 101 ? 8.892 5.737 -35.230 1.00 83.00 101 THR A O 1
ATOM 830 N N . GLY A 1 102 ? 9.846 5.762 -37.268 1.00 84.44 102 GLY A N 1
ATOM 831 C CA . GLY A 1 102 ? 8.731 5.158 -37.993 1.00 84.44 102 GLY A CA 1
ATOM 832 C C . GLY A 1 102 ? 8.427 3.742 -37.507 1.00 84.44 102 GLY A C 1
ATOM 833 O O . GLY A 1 102 ? 7.282 3.433 -37.177 1.00 84.44 102 GLY A O 1
ATOM 834 N N . THR A 1 103 ? 9.454 2.898 -37.361 1.00 85.06 103 THR A N 1
ATOM 835 C CA . THR A 1 103 ? 9.287 1.523 -36.860 1.00 85.06 103 THR A CA 1
ATOM 836 C C . THR A 1 103 ? 8.718 1.507 -35.442 1.00 85.06 103 THR A C 1
ATOM 838 O O . THR A 1 103 ? 7.803 0.733 -35.159 1.00 85.06 103 THR A O 1
ATOM 841 N N . ILE A 1 104 ? 9.199 2.377 -34.547 1.00 82.31 104 ILE A N 1
ATOM 842 C CA . ILE A 1 104 ? 8.676 2.491 -33.178 1.00 82.31 104 ILE A CA 1
ATOM 843 C C . ILE A 1 104 ? 7.229 2.968 -33.193 1.00 82.31 104 ILE A C 1
ATOM 845 O O . ILE A 1 104 ? 6.404 2.382 -32.498 1.00 82.31 104 ILE A O 1
ATOM 849 N N . ALA A 1 105 ? 6.907 4.005 -33.968 1.00 80.88 105 ALA A N 1
ATOM 850 C CA . ALA A 1 105 ? 5.556 4.551 -34.039 1.00 80.88 105 ALA A CA 1
ATOM 851 C C . ALA A 1 105 ? 4.555 3.497 -34.532 1.00 80.88 105 ALA A C 1
ATOM 853 O O . ALA A 1 105 ? 3.504 3.310 -33.918 1.00 80.88 105 ALA A O 1
ATOM 854 N N . VAL A 1 106 ? 4.913 2.749 -35.581 1.00 84.75 106 VAL A N 1
ATOM 855 C CA . VAL A 1 106 ? 4.094 1.652 -36.112 1.00 84.75 106 VAL A CA 1
ATOM 856 C C . VAL A 1 106 ? 3.986 0.511 -35.104 1.00 84.75 106 VAL A C 1
ATOM 858 O O . VAL A 1 106 ? 2.882 0.047 -34.832 1.00 84.75 106 VAL A O 1
ATOM 861 N N . THR A 1 107 ? 5.097 0.090 -34.496 1.00 82.00 107 THR A N 1
ATOM 862 C CA . THR A 1 107 ? 5.100 -0.987 -33.490 1.00 82.00 107 THR A CA 1
ATOM 863 C C . THR A 1 107 ? 4.252 -0.608 -32.279 1.00 82.00 107 THR A C 1
ATOM 865 O O . THR A 1 107 ? 3.459 -1.412 -31.793 1.00 82.00 107 THR A O 1
ATOM 868 N N . PHE A 1 108 ? 4.367 0.634 -31.811 1.00 81.00 108 PHE A N 1
ATOM 869 C CA . PHE A 1 108 ? 3.567 1.172 -30.720 1.00 81.00 108 PHE A CA 1
ATOM 870 C C . PHE A 1 108 ? 2.081 1.203 -31.083 1.00 81.00 108 PHE A C 1
ATOM 872 O O . PHE A 1 108 ? 1.243 0.753 -30.299 1.00 81.00 108 PHE A O 1
ATOM 879 N N . PHE A 1 109 ? 1.745 1.690 -32.278 1.00 80.06 109 PHE A N 1
ATOM 880 C CA . PHE A 1 109 ? 0.371 1.732 -32.767 1.00 80.06 109 PHE A CA 1
ATOM 881 C C . PHE A 1 109 ? -0.228 0.327 -32.892 1.00 80.06 109 PHE A C 1
ATOM 883 O O . PHE A 1 109 ? -1.319 0.080 -32.389 1.00 80.06 109 PHE A O 1
ATOM 890 N N . MET A 1 110 ? 0.503 -0.626 -33.475 1.00 81.56 110 MET A N 1
ATOM 891 C CA . MET A 1 110 ? 0.067 -2.021 -33.574 1.00 81.56 110 MET A CA 1
ATOM 892 C C . MET A 1 110 ? -0.118 -2.652 -32.195 1.00 81.56 110 MET A C 1
ATOM 894 O O . MET A 1 110 ? -1.141 -3.281 -31.944 1.00 81.56 110 MET A O 1
ATOM 898 N N . TYR A 1 111 ? 0.826 -2.454 -31.274 1.00 78.38 111 TYR A N 1
ATOM 899 C CA . TYR A 1 111 ? 0.747 -3.029 -29.934 1.00 78.38 111 TYR A CA 1
ATOM 900 C C . TYR A 1 111 ? -0.432 -2.461 -29.134 1.00 78.38 111 TYR A C 1
ATOM 902 O O . TYR A 1 111 ? -1.195 -3.209 -28.527 1.00 78.38 111 TYR A O 1
ATOM 910 N N . THR A 1 112 ? -0.630 -1.142 -29.167 1.00 76.31 112 THR A N 1
ATOM 911 C CA . THR A 1 112 ? -1.766 -0.485 -28.498 1.00 76.31 112 THR A CA 1
ATOM 912 C C . THR A 1 112 ? -3.109 -0.825 -29.145 1.00 76.31 112 THR A C 1
ATOM 914 O O . THR A 1 112 ? -4.111 -0.950 -28.439 1.00 76.31 112 THR A O 1
ATOM 917 N N . TRP A 1 113 ? -3.144 -1.025 -30.463 1.00 77.38 113 TRP A N 1
ATOM 918 C CA . TRP A 1 113 ? -4.341 -1.454 -31.180 1.00 77.38 113 TRP A CA 1
ATOM 919 C C . TRP A 1 113 ? -4.720 -2.901 -30.860 1.00 77.38 113 TRP A C 1
ATOM 921 O O . TRP A 1 113 ? -5.844 -3.156 -30.434 1.00 77.38 113 TRP A O 1
ATOM 931 N N . ILE A 1 114 ? -3.780 -3.835 -31.033 1.00 75.88 114 ILE A N 1
ATOM 932 C CA . ILE A 1 114 ? -4.006 -5.283 -30.918 1.00 75.88 114 ILE A CA 1
ATOM 933 C C . ILE A 1 114 ? -4.239 -5.692 -29.465 1.00 75.88 114 ILE A C 1
ATOM 935 O O . ILE A 1 114 ? -5.162 -6.449 -29.183 1.00 75.88 114 ILE A O 1
ATOM 939 N N . ALA A 1 115 ? -3.407 -5.215 -28.539 1.00 67.62 115 ALA A N 1
ATOM 940 C CA . ALA A 1 115 ? -3.457 -5.696 -27.164 1.00 67.62 115 ALA A CA 1
ATOM 941 C C . ALA A 1 115 ? -4.483 -4.949 -26.299 1.00 67.62 115 ALA A C 1
ATOM 943 O O . ALA A 1 115 ? -4.876 -5.474 -25.259 1.00 67.62 115 ALA A O 1
ATOM 944 N N . TYR A 1 116 ? -4.898 -3.736 -26.694 1.00 67.50 116 TYR A N 1
ATOM 945 C CA . TYR A 1 116 ? -5.599 -2.840 -25.774 1.00 67.50 116 TYR A CA 1
ATOM 946 C C . TYR A 1 116 ? -6.743 -1.991 -26.363 1.00 67.50 116 TYR A C 1
ATOM 948 O O . TYR A 1 116 ? -7.400 -1.287 -25.602 1.00 67.50 116 TYR A O 1
ATOM 956 N N . GLY A 1 117 ? -7.044 -2.061 -27.666 1.00 66.25 117 GLY A N 1
ATOM 957 C CA . GLY A 1 117 ? -8.248 -1.429 -28.228 1.00 66.25 117 GLY A CA 1
ATOM 958 C C . GLY A 1 117 ? -8.218 0.107 -28.271 1.00 66.25 117 GLY A C 1
ATOM 959 O O . GLY A 1 117 ? -9.126 0.753 -27.758 1.00 66.25 117 GLY A O 1
ATOM 960 N N . LYS A 1 118 ? -7.199 0.687 -28.927 1.00 65.19 118 LYS A N 1
ATOM 961 C CA . LYS A 1 118 ? -6.957 2.146 -29.054 1.00 65.19 118 LYS A CA 1
ATOM 962 C C . LYS A 1 118 ? -6.790 2.853 -27.703 1.00 65.19 118 LYS A C 1
ATOM 964 O O . LYS A 1 118 ? -7.543 3.757 -27.350 1.00 65.19 118 LYS A O 1
ATOM 969 N N . ILE A 1 119 ? -5.747 2.484 -26.967 1.00 73.94 119 ILE A N 1
ATOM 970 C CA . ILE A 1 119 ? -5.319 3.236 -25.781 1.00 73.94 119 ILE A CA 1
ATOM 971 C C . ILE A 1 119 ? -4.400 4.392 -26.196 1.00 73.94 119 ILE A C 1
ATOM 973 O O . ILE A 1 119 ? -3.478 4.209 -26.991 1.00 73.94 119 ILE A O 1
ATOM 977 N N . GLY A 1 120 ? -4.636 5.588 -25.649 1.00 74.12 120 GLY A N 1
ATOM 978 C CA . GLY A 1 120 ? -3.755 6.742 -25.853 1.00 74.12 120 GLY A CA 1
ATOM 979 C C . GLY A 1 120 ? -2.400 6.579 -25.149 1.00 74.12 120 GLY A C 1
ATOM 980 O O . GLY A 1 120 ? -2.288 5.869 -24.152 1.00 74.12 120 GLY A O 1
ATOM 981 N N . VAL A 1 121 ? -1.363 7.283 -25.615 1.00 74.94 121 VAL A N 1
ATOM 982 C CA . VAL A 1 121 ? 0.015 7.151 -25.088 1.00 74.94 121 VAL A CA 1
ATOM 983 C C . VAL A 1 121 ? 0.087 7.313 -23.563 1.00 74.94 121 VAL A C 1
ATOM 985 O O . VAL A 1 121 ? 0.719 6.505 -22.887 1.00 74.94 121 VAL A O 1
ATOM 988 N N . ASN A 1 122 ? -0.612 8.302 -22.999 1.00 81.19 122 ASN A N 1
ATOM 989 C CA . ASN A 1 122 ? -0.603 8.558 -21.553 1.00 81.19 122 ASN A CA 1
ATOM 990 C C . ASN A 1 122 ? -1.197 7.396 -20.745 1.00 81.19 122 ASN A C 1
ATOM 992 O O . ASN A 1 122 ? -0.603 6.948 -19.769 1.00 81.19 122 ASN A O 1
ATOM 996 N N . GLN A 1 123 ? -2.329 6.854 -21.196 1.00 83.31 123 GLN A N 1
ATOM 997 C CA . GLN A 1 123 ? -2.979 5.713 -20.549 1.00 83.31 123 GLN A CA 1
ATOM 998 C C . GLN A 1 123 ? -2.101 4.456 -20.618 1.00 83.31 123 GLN A C 1
ATOM 1000 O O . GLN A 1 123 ? -2.014 3.696 -19.653 1.00 83.31 123 GLN A O 1
ATOM 1005 N N . PHE A 1 124 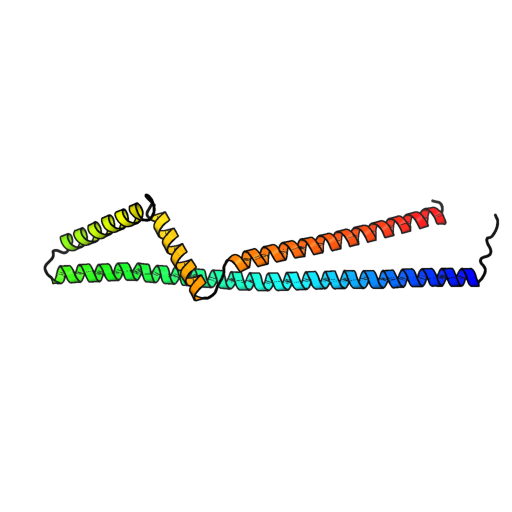? -1.396 4.257 -21.734 1.00 81.69 124 PHE A N 1
ATOM 1006 C CA . PHE A 1 124 ? -0.438 3.166 -21.873 1.00 81.69 124 PHE A CA 1
ATOM 1007 C C . PHE A 1 124 ? 0.742 3.307 -20.901 1.00 81.69 124 PHE A C 1
ATOM 1009 O O . PHE A 1 124 ? 1.135 2.333 -20.254 1.00 81.69 124 PHE A O 1
ATOM 1016 N N . LEU A 1 125 ? 1.284 4.519 -20.750 1.00 82.88 125 LEU A N 1
ATOM 1017 C CA . LEU A 1 125 ? 2.356 4.795 -19.792 1.00 82.88 125 LEU A CA 1
ATOM 1018 C C . LEU A 1 125 ? 1.910 4.549 -18.349 1.00 82.88 125 LEU A C 1
ATOM 1020 O O . LEU A 1 125 ? 2.665 3.959 -17.575 1.00 82.88 125 LEU A O 1
ATOM 1024 N N . ASP A 1 126 ? 0.695 4.943 -17.981 1.00 87.44 126 ASP A N 1
ATOM 1025 C CA . ASP A 1 126 ? 0.17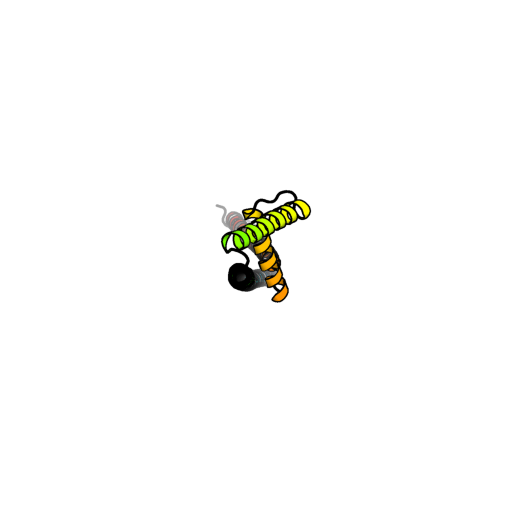5 4.700 -16.634 1.00 87.44 126 ASP A CA 1
ATOM 1026 C C . ASP A 1 126 ? -0.071 3.211 -16.375 1.00 87.44 126 ASP A C 1
ATOM 1028 O O . ASP A 1 126 ? 0.261 2.700 -15.301 1.00 87.44 126 ASP A O 1
ATOM 1032 N N . MET A 1 127 ? -0.527 2.471 -17.385 1.00 86.12 127 MET A N 1
ATOM 1033 C CA . MET A 1 127 ? -0.615 1.015 -17.313 1.00 86.12 127 MET A CA 1
ATOM 1034 C C . MET A 1 127 ? 0.765 0.363 -17.140 1.00 86.12 127 MET A C 1
ATOM 1036 O O . MET A 1 127 ? 0.913 -0.544 -16.319 1.00 86.12 127 MET A O 1
ATOM 1040 N N . LEU A 1 128 ? 1.793 0.820 -17.863 1.00 86.12 128 LEU A N 1
ATOM 1041 C CA . LEU A 1 128 ? 3.161 0.323 -17.694 1.00 86.12 128 LEU A CA 1
ATOM 1042 C C . LEU A 1 128 ? 3.707 0.614 -16.293 1.00 86.12 128 LEU A C 1
ATOM 1044 O O . LEU A 1 128 ? 4.255 -0.290 -15.659 1.00 86.12 128 LEU A O 1
ATOM 1048 N N . LYS A 1 129 ? 3.523 1.836 -15.777 1.00 89.25 129 LYS A N 1
ATOM 1049 C CA . LYS A 1 129 ? 3.896 2.185 -14.395 1.00 89.25 129 LYS A CA 1
ATOM 1050 C C . LYS A 1 129 ? 3.196 1.270 -13.391 1.00 89.25 129 LYS A C 1
ATOM 1052 O O . LYS A 1 129 ? 3.845 0.761 -12.479 1.00 89.25 129 LYS A O 1
ATOM 1057 N N . SER A 1 130 ? 1.902 1.017 -13.590 1.00 89.94 130 SER A N 1
ATOM 1058 C CA . SER A 1 130 ? 1.113 0.111 -12.751 1.00 89.94 130 SER A CA 1
ATOM 1059 C C . SER A 1 130 ? 1.652 -1.324 -12.792 1.00 89.94 130 SER A C 1
ATOM 1061 O O . SER A 1 130 ? 1.876 -1.928 -11.744 1.00 89.94 130 SER A O 1
ATOM 1063 N N . LYS A 1 131 ? 1.986 -1.850 -13.979 1.00 90.56 131 LYS A N 1
ATOM 1064 C CA . LYS A 1 131 ? 2.606 -3.179 -14.121 1.00 90.56 131 LYS A CA 1
ATOM 1065 C C . LYS A 1 131 ? 3.969 -3.270 -13.437 1.00 90.56 131 LYS A C 1
ATOM 1067 O O . LYS A 1 131 ? 4.250 -4.267 -12.773 1.00 90.56 131 LYS A O 1
ATOM 1072 N N . VAL A 1 132 ? 4.810 -2.242 -13.563 1.00 91.38 132 VAL A N 1
ATOM 1073 C CA . VAL A 1 132 ? 6.105 -2.189 -12.865 1.00 91.38 132 VAL A CA 1
ATOM 1074 C C . VAL A 1 132 ? 5.893 -2.184 -11.353 1.00 91.38 132 VAL A C 1
ATOM 1076 O O . VAL A 1 132 ? 6.561 -2.938 -10.646 1.00 91.38 132 VAL A O 1
ATOM 1079 N N . LEU A 1 133 ? 4.939 -1.398 -10.851 1.00 92.62 133 LEU A N 1
ATOM 1080 C CA . LEU A 1 133 ? 4.596 -1.368 -9.431 1.00 92.62 133 LEU A CA 1
ATOM 1081 C C . LEU A 1 133 ? 4.108 -2.735 -8.933 1.00 92.62 133 LEU A C 1
ATOM 1083 O O . LEU A 1 133 ? 4.616 -3.233 -7.931 1.00 92.62 133 LEU A O 1
ATOM 1087 N N . GLN A 1 134 ? 3.190 -3.376 -9.659 1.00 93.00 134 GLN A N 1
ATOM 1088 C CA . GLN A 1 134 ? 2.679 -4.706 -9.327 1.00 93.00 134 GLN A CA 1
ATOM 1089 C C . GLN A 1 134 ? 3.798 -5.754 -9.305 1.00 93.00 134 GLN A C 1
ATOM 1091 O O . GLN A 1 134 ? 3.883 -6.555 -8.375 1.00 93.00 134 GLN A O 1
ATOM 1096 N N . HIS A 1 135 ? 4.700 -5.718 -10.286 1.00 92.69 135 HIS A N 1
ATOM 1097 C CA . HIS A 1 135 ? 5.861 -6.600 -10.314 1.00 92.69 135 HIS A CA 1
ATOM 1098 C C . HIS A 1 135 ? 6.775 -6.379 -9.097 1.00 92.69 135 HIS A C 1
ATOM 1100 O O . HIS A 1 135 ? 7.280 -7.336 -8.511 1.00 92.69 135 HIS A O 1
ATOM 1106 N N . ILE A 1 136 ? 6.967 -5.125 -8.673 1.00 92.38 136 ILE A N 1
ATOM 1107 C CA . ILE A 1 136 ? 7.749 -4.796 -7.476 1.00 92.38 136 ILE A CA 1
ATOM 1108 C C . ILE A 1 136 ? 7.060 -5.277 -6.202 1.00 92.38 136 ILE A C 1
ATOM 1110 O O . ILE A 1 136 ? 7.738 -5.827 -5.335 1.00 92.38 136 ILE A O 1
ATOM 1114 N N . TYR A 1 137 ? 5.740 -5.140 -6.100 1.00 94.06 137 TYR A N 1
ATOM 1115 C CA . TYR A 1 137 ? 4.964 -5.686 -4.989 1.00 94.06 137 TYR A CA 1
ATOM 1116 C C . TYR A 1 137 ? 5.124 -7.204 -4.886 1.00 94.06 137 TYR A C 1
ATOM 1118 O O . TYR A 1 137 ? 5.550 -7.693 -3.839 1.00 94.06 137 TYR A O 1
ATOM 1126 N N . MET A 1 138 ? 4.915 -7.932 -5.987 1.00 93.19 138 MET A N 1
ATOM 1127 C CA . MET A 1 138 ? 5.091 -9.388 -6.028 1.00 93.19 138 MET A CA 1
ATOM 1128 C C . MET A 1 138 ? 6.517 -9.805 -5.657 1.00 93.19 138 MET A C 1
ATOM 1130 O O . MET A 1 138 ? 6.702 -10.690 -4.827 1.00 93.19 138 MET A O 1
ATOM 1134 N N . LYS A 1 139 ? 7.535 -9.127 -6.204 1.00 93.38 139 LYS A N 1
ATOM 1135 C CA . LYS A 1 139 ? 8.944 -9.432 -5.916 1.00 93.38 139 LYS A CA 1
ATOM 1136 C C . LYS A 1 139 ? 9.311 -9.251 -4.438 1.00 93.38 139 LYS A C 1
ATOM 1138 O O . LYS A 1 139 ? 10.194 -9.945 -3.948 1.00 93.38 139 LYS A O 1
ATOM 1143 N N . ASN A 1 140 ? 8.666 -8.319 -3.739 1.00 92.00 140 ASN A N 1
ATOM 1144 C CA . ASN A 1 140 ? 8.923 -8.043 -2.321 1.00 92.00 140 ASN A CA 1
ATOM 1145 C C . ASN A 1 140 ? 7.905 -8.721 -1.384 1.00 92.00 140 ASN A C 1
ATOM 1147 O O . ASN A 1 140 ? 7.873 -8.397 -0.194 1.00 92.00 140 ASN A O 1
ATOM 1151 N N . GLY A 1 141 ? 7.054 -9.615 -1.910 1.00 91.56 141 GLY A N 1
ATOM 1152 C CA . GLY A 1 141 ? 6.011 -10.300 -1.141 1.00 91.56 141 GLY A CA 1
ATOM 1153 C C . GLY A 1 141 ? 4.999 -9.349 -0.494 1.00 91.56 141 GLY A C 1
ATOM 1154 O O . GLY A 1 141 ? 4.431 -9.667 0.546 1.00 91.56 141 GLY A O 1
ATOM 1155 N N . PHE A 1 142 ? 4.816 -8.150 -1.051 1.00 93.19 142 PHE A N 1
ATOM 1156 C CA . PHE A 1 142 ? 3.914 -7.143 -0.506 1.00 93.19 142 PHE A CA 1
ATOM 1157 C C . PHE A 1 142 ? 2.541 -7.251 -1.167 1.00 93.19 142 PHE A C 1
ATOM 1159 O O . PHE A 1 142 ? 2.427 -7.147 -2.388 1.00 93.19 142 PHE A O 1
ATOM 1166 N N . ASN A 1 143 ? 1.495 -7.424 -0.358 1.00 91.44 143 ASN A N 1
ATOM 1167 C CA . ASN A 1 143 ? 0.115 -7.375 -0.822 1.00 91.44 143 ASN A CA 1
ATOM 1168 C C . ASN A 1 143 ? -0.507 -6.021 -0.432 1.00 91.44 143 ASN A C 1
ATOM 1170 O O . ASN A 1 143 ? -0.705 -5.784 0.759 1.00 91.44 143 ASN A O 1
ATOM 1174 N N . PRO A 1 144 ? -0.853 -5.144 -1.394 1.00 87.44 144 PRO A N 1
ATOM 1175 C CA . PRO A 1 144 ? -1.454 -3.850 -1.080 1.00 87.44 144 PRO A CA 1
ATOM 1176 C C . PRO A 1 144 ? -2.821 -3.967 -0.387 1.00 87.44 144 PRO A C 1
ATOM 1178 O O . PRO A 1 144 ? -3.182 -3.055 0.351 1.00 87.44 144 PRO A O 1
ATOM 1181 N N . LYS A 1 145 ? -3.539 -5.089 -0.556 1.00 92.12 145 LYS A N 1
ATOM 1182 C CA . LYS A 1 145 ? -4.847 -5.327 0.082 1.00 92.12 145 LYS A CA 1
ATOM 1183 C C . LYS A 1 145 ? -4.776 -5.444 1.606 1.00 92.12 145 LYS A C 1
ATOM 1185 O O . LYS A 1 145 ? -5.776 -5.219 2.271 1.00 92.12 145 LYS A O 1
ATOM 1190 N N . VAL A 1 146 ? -3.597 -5.736 2.166 1.00 90.94 146 VAL A N 1
ATOM 1191 C CA . VAL A 1 146 ? -3.398 -5.810 3.625 1.00 90.94 146 VAL A CA 1
ATOM 1192 C C . VAL A 1 146 ? -3.756 -4.489 4.309 1.00 90.94 146 VAL A C 1
ATOM 1194 O O . VAL A 1 146 ? -4.227 -4.498 5.439 1.00 90.94 146 VAL A O 1
ATOM 1197 N N . ILE A 1 147 ? -3.558 -3.350 3.639 1.00 91.19 147 ILE A N 1
ATOM 1198 C CA . ILE A 1 147 ? -3.930 -2.044 4.198 1.00 91.19 147 ILE A CA 1
ATOM 1199 C C . ILE A 1 147 ? -5.453 -1.933 4.313 1.00 91.19 147 ILE A C 1
ATOM 1201 O O . ILE A 1 147 ? -5.944 -1.528 5.363 1.00 91.19 147 ILE A O 1
ATOM 1205 N N . ASP A 1 148 ? -6.186 -2.346 3.277 1.00 91.75 148 ASP A N 1
ATOM 1206 C CA . ASP A 1 148 ? -7.652 -2.310 3.264 1.00 91.75 148 ASP A CA 1
ATOM 1207 C C . ASP A 1 148 ? -8.233 -3.278 4.311 1.00 91.75 148 ASP A C 1
ATOM 1209 O O . ASP A 1 148 ? -9.157 -2.932 5.046 1.00 91.75 148 ASP A O 1
ATOM 1213 N N . GLU A 1 149 ? -7.650 -4.474 4.439 1.00 92.56 149 GLU A N 1
ATOM 1214 C CA . GLU A 1 149 ? -8.013 -5.465 5.463 1.00 92.56 149 GLU A CA 1
ATOM 1215 C C . GLU A 1 149 ? -7.787 -4.932 6.887 1.00 92.56 149 GLU A C 1
ATOM 1217 O O . GLU A 1 149 ? -8.663 -5.052 7.747 1.00 92.56 149 GLU A O 1
ATOM 1222 N N . LEU A 1 150 ? -6.638 -4.294 7.139 1.00 91.56 150 LEU A N 1
ATOM 1223 C CA . LEU A 1 150 ? -6.340 -3.666 8.428 1.00 91.56 150 LEU A CA 1
ATOM 1224 C C . LEU A 1 150 ? -7.287 -2.500 8.719 1.00 91.56 150 LEU A C 1
ATOM 1226 O O . LEU A 1 150 ? -7.758 -2.375 9.848 1.00 91.56 150 LEU A O 1
ATOM 1230 N N . GLN A 1 151 ? -7.606 -1.681 7.717 1.00 92.44 151 GLN A N 1
ATOM 1231 C CA . GLN A 1 151 ? -8.546 -0.574 7.863 1.00 92.44 151 GLN A CA 1
ATOM 1232 C C . GLN A 1 151 ? -9.946 -1.075 8.235 1.00 92.44 151 GLN A C 1
ATOM 1234 O O . GLN A 1 151 ? -10.543 -0.558 9.177 1.00 92.44 151 GLN A O 1
ATOM 1239 N N . MET A 1 152 ? -10.449 -2.113 7.559 1.00 93.69 152 MET A N 1
ATOM 1240 C CA . MET A 1 152 ? -11.728 -2.738 7.915 1.00 93.69 152 MET A CA 1
ATOM 1241 C C . MET A 1 152 ? -11.702 -3.308 9.336 1.00 93.69 152 MET A C 1
ATOM 1243 O O . MET A 1 152 ? -12.642 -3.090 10.098 1.00 93.69 152 MET A O 1
ATOM 1247 N N . SER A 1 153 ? -10.609 -3.969 9.732 1.00 91.75 153 SER A N 1
ATOM 1248 C CA . SER A 1 153 ? -10.466 -4.486 11.097 1.00 91.75 153 SER A CA 1
ATOM 1249 C C . SER A 1 153 ? -10.449 -3.378 12.155 1.00 91.75 153 SER A C 1
ATOM 1251 O O . SER A 1 153 ? -10.990 -3.582 13.240 1.00 91.75 153 SER A O 1
ATOM 1253 N N . ILE A 1 154 ? -9.840 -2.224 11.872 1.00 92.19 154 ILE A N 1
ATOM 1254 C CA . ILE A 1 154 ? -9.849 -1.064 12.775 1.00 92.19 154 ILE A CA 1
ATOM 1255 C C . ILE A 1 154 ? -11.271 -0.519 12.916 1.00 92.19 154 ILE A C 1
ATOM 1257 O O . ILE A 1 154 ? -11.721 -0.282 14.034 1.00 92.19 154 ILE A O 1
ATOM 1261 N N . VAL A 1 155 ? -11.987 -0.353 11.800 1.00 94.00 155 VAL A N 1
ATOM 1262 C CA . VAL A 1 155 ? -13.370 0.145 11.797 1.00 94.00 155 VAL A CA 1
ATOM 1263 C C . VAL A 1 155 ? -14.285 -0.765 12.616 1.00 94.00 155 VAL A C 1
ATOM 1265 O O . VAL A 1 155 ? -15.042 -0.266 13.446 1.00 94.00 155 VAL A O 1
ATOM 1268 N N . ASP A 1 156 ? -14.173 -2.084 12.448 1.00 94.12 156 ASP A N 1
ATOM 1269 C CA . ASP A 1 156 ? -14.955 -3.054 13.221 1.00 94.12 156 ASP A CA 1
ATOM 1270 C C . ASP A 1 156 ? -14.669 -2.950 14.729 1.00 94.12 156 ASP A C 1
ATOM 1272 O O . ASP A 1 156 ? -15.586 -2.854 15.544 1.00 94.12 156 ASP A O 1
ATOM 1276 N N . LYS A 1 157 ? -13.393 -2.859 15.121 1.00 90.69 157 LYS A N 1
ATOM 1277 C CA . LYS A 1 157 ? -13.011 -2.713 16.536 1.00 90.69 157 LYS A CA 1
ATOM 1278 C C . LYS A 1 157 ? -13.470 -1.387 17.143 1.00 90.69 157 LYS A C 1
ATOM 1280 O O . LYS A 1 157 ? -13.897 -1.367 18.296 1.00 90.69 157 LYS A O 1
ATOM 1285 N N . ILE A 1 158 ? -13.429 -0.293 16.382 1.00 91.56 158 ILE A N 1
ATOM 1286 C CA . ILE A 1 158 ? -13.976 1.004 16.811 1.00 91.56 158 ILE A CA 1
ATOM 1287 C C . ILE A 1 158 ? -15.493 0.902 17.005 1.00 91.56 158 ILE A C 1
ATOM 1289 O O . ILE A 1 158 ? -16.011 1.403 18.001 1.00 91.56 158 ILE A O 1
ATOM 1293 N N . ALA A 1 159 ? -16.207 0.221 16.105 1.00 92.75 159 ALA A N 1
ATOM 1294 C CA . ALA A 1 159 ? -17.642 -0.001 16.255 1.00 92.75 159 ALA A CA 1
ATOM 1295 C C . ALA A 1 159 ? -17.960 -0.804 17.529 1.00 92.75 159 ALA A C 1
ATOM 1297 O O . ALA A 1 159 ? -18.837 -0.409 18.295 1.00 92.75 159 ALA A O 1
ATOM 1298 N N . GLN A 1 160 ? -17.202 -1.871 17.810 1.00 91.25 160 GLN A N 1
ATOM 1299 C CA . GLN A 1 160 ? -17.343 -2.650 19.047 1.00 91.25 160 GLN A CA 1
ATOM 1300 C C . GLN A 1 160 ? -17.072 -1.809 20.305 1.00 91.25 160 GLN A C 1
ATOM 1302 O O . GLN A 1 160 ? -17.808 -1.916 21.288 1.00 91.25 160 GLN A O 1
ATOM 1307 N N . LEU A 1 161 ? -16.047 -0.950 20.275 1.00 90.50 161 LEU A N 1
ATOM 1308 C CA . LEU A 1 161 ? -15.735 -0.027 21.369 1.00 90.50 161 LEU A CA 1
ATOM 1309 C C . LEU A 1 161 ? -16.878 0.976 21.598 1.00 90.50 161 LEU A C 1
ATOM 1311 O O . LEU A 1 161 ? -17.268 1.217 22.739 1.00 90.50 161 LEU A O 1
ATOM 1315 N N . ASN A 1 162 ? -17.445 1.531 20.525 1.00 89.56 162 ASN A N 1
ATOM 1316 C CA . ASN A 1 162 ? -18.557 2.476 20.609 1.00 89.56 162 ASN A CA 1
ATOM 1317 C C . ASN A 1 162 ? -19.811 1.823 21.198 1.00 89.56 162 ASN A C 1
ATOM 1319 O O . ASN A 1 162 ? -20.400 2.388 22.114 1.00 89.56 162 ASN A O 1
ATOM 1323 N N . MET A 1 163 ? -20.163 0.605 20.771 1.00 88.94 163 MET A N 1
ATOM 1324 C CA . MET A 1 163 ? -21.279 -0.144 21.366 1.00 88.94 163 MET A CA 1
ATOM 1325 C C . MET A 1 163 ? -21.058 -0.415 22.862 1.00 88.94 163 MET A C 1
ATOM 1327 O O . MET A 1 163 ? -21.992 -0.319 23.659 1.00 88.94 163 MET A O 1
ATOM 1331 N N . LEU A 1 164 ? -19.823 -0.738 23.265 1.00 88.50 164 LEU A N 1
ATOM 1332 C CA . LEU A 1 164 ? -19.478 -0.946 24.674 1.00 88.50 164 LEU A CA 1
ATOM 1333 C C . LEU A 1 164 ? -19.646 0.348 25.489 1.00 88.50 164 LEU A C 1
ATOM 1335 O O . LEU A 1 164 ? -20.197 0.316 26.591 1.00 88.50 164 LEU A O 1
ATOM 1339 N N . ASN A 1 165 ? -19.213 1.481 24.931 1.00 85.75 165 ASN A N 1
ATOM 1340 C CA . ASN A 1 165 ? -19.345 2.797 25.552 1.00 85.75 165 ASN A CA 1
ATOM 1341 C C . ASN A 1 165 ? -20.809 3.242 25.661 1.00 85.75 165 ASN A C 1
ATOM 1343 O O . ASN A 1 165 ? -21.215 3.717 26.719 1.00 85.75 165 ASN A O 1
ATOM 1347 N N . GLU A 1 166 ? -21.619 3.035 24.621 1.00 86.88 166 GLU A N 1
ATOM 1348 C CA . GLU A 1 166 ? -23.062 3.306 24.651 1.00 86.88 166 GLU A CA 1
ATOM 1349 C C . GLU A 1 166 ? -23.772 2.451 25.705 1.00 86.88 166 GLU A C 1
ATOM 1351 O O . GLU A 1 166 ? -24.605 2.948 26.464 1.00 86.88 166 GLU A O 1
ATOM 1356 N N . HIS A 1 167 ? -23.417 1.167 25.809 1.00 85.19 167 HIS A N 1
ATOM 1357 C CA . HIS A 1 167 ? -23.985 0.288 26.827 1.00 85.19 167 HIS A CA 1
ATOM 1358 C C . HIS A 1 167 ? -23.628 0.750 28.247 1.00 85.19 167 HIS A C 1
ATOM 1360 O O . HIS A 1 167 ? -24.496 0.784 29.120 1.00 85.19 167 HIS A O 1
ATOM 1366 N N . LYS A 1 168 ? -22.375 1.163 28.467 1.00 82.38 168 LYS A N 1
ATOM 1367 C CA . LYS A 1 168 ? -21.915 1.740 29.738 1.00 82.38 168 LYS A CA 1
ATOM 1368 C C . LYS A 1 168 ? -22.664 3.031 30.076 1.00 82.38 168 LYS A C 1
ATOM 1370 O O . LYS A 1 168 ? -23.163 3.169 31.186 1.00 82.38 168 LYS A O 1
ATOM 1375 N N . GLN A 1 169 ? -22.821 3.929 29.107 1.00 84.25 169 GLN A N 1
ATOM 1376 C CA . GLN A 1 169 ? -23.539 5.188 29.292 1.00 84.25 169 GLN A CA 1
ATOM 1377 C C . GLN A 1 169 ? -25.025 4.964 29.615 1.00 84.25 169 GLN A C 1
ATOM 1379 O O . GLN A 1 169 ? -25.576 5.638 30.483 1.00 84.25 169 GLN A O 1
ATOM 1384 N N . ASN A 1 170 ? -25.668 3.982 28.976 1.00 84.88 170 ASN A N 1
ATOM 1385 C CA . ASN A 1 170 ? -27.042 3.591 29.296 1.00 84.88 170 ASN A CA 1
ATOM 1386 C C . ASN A 1 170 ? -27.173 3.013 30.713 1.00 84.88 170 ASN A C 1
ATOM 1388 O O . ASN A 1 170 ? -28.134 3.331 31.411 1.00 84.88 170 ASN A O 1
ATOM 1392 N N . LEU A 1 171 ? -26.211 2.200 31.158 1.00 79.88 171 LEU A N 1
ATOM 1393 C CA . LEU A 1 171 ? -26.157 1.696 32.535 1.00 79.88 171 LEU A CA 1
ATOM 1394 C C . LEU A 1 171 ? -26.001 2.832 33.553 1.00 79.88 171 LEU A C 1
ATOM 1396 O O . LEU A 1 171 ? -26.714 2.853 34.554 1.00 79.88 171 LEU A O 1
ATOM 1400 N N . ASP A 1 172 ? -25.123 3.798 33.280 1.00 80.00 172 ASP A N 1
ATOM 1401 C CA . ASP A 1 172 ? -24.925 4.964 34.146 1.00 80.00 172 ASP A CA 1
ATOM 1402 C C . ASP A 1 172 ? -26.203 5.821 34.233 1.00 80.00 172 ASP A C 1
ATOM 1404 O O . ASP A 1 172 ? -26.604 6.233 35.323 1.00 80.00 172 ASP A O 1
ATOM 1408 N N . LEU A 1 173 ? -26.899 6.033 33.108 1.00 81.81 173 LEU A N 1
ATOM 1409 C CA . LEU A 1 173 ? -28.184 6.742 33.071 1.00 81.81 173 LEU A CA 1
ATOM 1410 C C . LEU A 1 173 ? -29.272 6.013 33.870 1.00 81.81 173 LEU A C 1
ATOM 1412 O O . LEU A 1 173 ? -29.967 6.648 34.664 1.00 81.81 173 LEU A O 1
ATOM 1416 N N . GLN A 1 174 ? -29.385 4.690 33.718 1.00 79.19 174 GLN A N 1
ATOM 1417 C CA . GLN A 1 174 ? -30.328 3.885 34.496 1.00 79.19 174 GLN A CA 1
ATOM 1418 C C . GLN A 1 174 ? -30.026 3.966 35.994 1.00 79.19 174 GLN A C 1
ATOM 1420 O O . GLN A 1 174 ? -30.942 4.153 36.791 1.00 79.19 174 GLN A O 1
ATOM 1425 N N . LEU A 1 175 ? -28.755 3.883 36.400 1.00 77.38 175 LEU A N 1
ATOM 1426 C CA . LEU A 1 175 ? -28.359 4.021 37.805 1.00 77.38 175 LEU A CA 1
ATOM 1427 C C . LEU A 1 175 ? -28.734 5.395 38.378 1.00 77.38 175 LEU A C 1
ATOM 1429 O O . LEU A 1 175 ? -29.213 5.472 39.511 1.00 77.38 175 LEU A O 1
ATOM 1433 N N . ILE A 1 176 ? -28.575 6.468 37.600 1.00 78.44 176 ILE A N 1
ATOM 1434 C CA . ILE A 1 176 ? -28.992 7.822 37.993 1.00 78.44 176 ILE A CA 1
ATOM 1435 C C . ILE A 1 176 ? -30.518 7.911 38.128 1.00 78.44 176 ILE A C 1
ATOM 1437 O O . ILE A 1 176 ? -31.010 8.490 39.097 1.00 78.44 176 ILE A O 1
ATOM 1441 N N . GLU A 1 177 ? -31.280 7.342 37.191 1.00 78.19 177 GLU A N 1
ATOM 1442 C CA . GLU A 1 177 ? -32.746 7.308 37.265 1.00 78.19 177 GLU A CA 1
ATOM 1443 C C . GLU A 1 177 ? -33.244 6.504 38.466 1.00 78.19 177 GLU A C 1
ATOM 1445 O O . GLU A 1 177 ? -34.113 6.981 39.200 1.00 78.19 177 GLU A O 1
ATOM 1450 N N . TYR A 1 178 ? -32.659 5.333 38.725 1.00 75.81 178 TYR A N 1
ATOM 1451 C CA . TYR A 1 178 ? -32.965 4.534 39.909 1.00 75.81 178 TYR A CA 1
ATOM 1452 C C . TYR A 1 178 ? -32.613 5.277 41.198 1.00 75.81 178 TYR A C 1
ATOM 1454 O O . TYR A 1 178 ? -33.426 5.304 42.121 1.00 75.81 178 TYR A O 1
ATOM 1462 N N . GLY A 1 179 ? -31.453 5.937 41.258 1.00 72.12 179 GLY A N 1
ATOM 1463 C CA . GLY A 1 179 ? -31.076 6.791 42.386 1.00 72.12 179 GLY A CA 1
ATOM 1464 C C . GLY A 1 179 ? -32.099 7.903 42.630 1.00 72.12 179 GLY A C 1
ATOM 1465 O O . GLY A 1 179 ? -32.556 8.088 43.756 1.00 72.12 179 GLY A O 1
ATOM 1466 N N . ARG A 1 180 ? -32.548 8.573 41.561 1.00 74.38 180 ARG A N 1
ATOM 1467 C CA . ARG A 1 180 ? -33.564 9.636 41.616 1.00 74.38 180 ARG A CA 1
ATOM 1468 C C . ARG A 1 180 ? -34.949 9.109 42.019 1.00 74.38 180 ARG A C 1
ATOM 1470 O O . ARG A 1 180 ? -35.686 9.790 42.729 1.00 74.38 180 ARG A O 1
ATOM 1477 N N . TYR A 1 181 ? -35.316 7.900 41.592 1.00 73.25 181 TYR A N 1
ATOM 1478 C CA . TYR A 1 181 ? -36.558 7.232 41.994 1.00 73.25 181 TYR A CA 1
ATOM 1479 C C . TYR A 1 181 ? -36.546 6.850 43.479 1.00 73.25 181 TYR A C 1
ATOM 1481 O O . TYR A 1 181 ? -37.532 7.070 44.189 1.00 73.25 181 TYR A O 1
ATOM 1489 N N . ILE A 1 182 ? -35.426 6.319 43.974 1.00 71.25 182 ILE A N 1
ATOM 1490 C CA . ILE A 1 182 ? -35.236 6.030 45.400 1.00 71.25 182 ILE A CA 1
ATOM 1491 C C . ILE A 1 182 ? -35.315 7.330 46.206 1.00 71.25 182 ILE A C 1
ATOM 1493 O O . ILE A 1 182 ? -36.035 7.392 47.196 1.00 71.25 182 ILE A O 1
ATOM 1497 N N . GLU A 1 183 ? -34.662 8.400 45.755 1.00 69.06 183 GLU A N 1
ATOM 1498 C CA . GLU A 1 183 ? -34.714 9.701 46.426 1.00 69.06 183 GLU A CA 1
ATOM 1499 C C . GLU A 1 183 ? -36.151 10.247 46.517 1.00 69.06 183 GLU A C 1
ATOM 1501 O O . GLU A 1 183 ? -36.599 10.619 47.602 1.00 69.06 183 GLU A O 1
ATOM 1506 N N . LYS A 1 184 ? -36.921 10.197 45.421 1.00 71.12 184 LYS A N 1
ATOM 1507 C CA . LYS A 1 184 ? -38.344 10.582 45.411 1.00 71.12 184 LYS A CA 1
ATOM 1508 C C . LYS A 1 184 ? -39.211 9.730 46.335 1.00 71.12 184 LYS A C 1
ATOM 1510 O O . LYS A 1 184 ? -40.060 10.261 47.047 1.00 71.12 184 LYS A O 1
ATOM 1515 N N . SER A 1 185 ? -39.018 8.414 46.317 1.00 66.56 185 SER A N 1
ATOM 1516 C CA . SER A 1 185 ? -39.832 7.474 47.098 1.00 66.56 185 SER A CA 1
ATOM 1517 C C . SER A 1 185 ? -39.506 7.486 48.595 1.00 66.56 185 SER A C 1
ATOM 1519 O O . SER A 1 185 ? -40.394 7.231 49.406 1.00 66.56 185 SER A O 1
ATOM 1521 N N . VAL A 1 186 ? -38.268 7.819 48.974 1.00 62.03 186 VAL A N 1
ATOM 1522 C CA . VAL A 1 186 ? -37.817 7.869 50.374 1.00 62.03 186 VAL A CA 1
ATOM 1523 C C . VAL A 1 186 ? -37.992 9.257 50.993 1.00 62.03 186 VAL A C 1
ATOM 1525 O O . VAL A 1 186 ? -38.371 9.353 52.159 1.00 62.03 186 VAL A O 1
ATOM 1528 N N . PHE A 1 187 ? -37.744 10.333 50.240 1.00 66.25 187 PHE A N 1
ATOM 1529 C CA . PHE A 1 187 ? -37.721 11.700 50.778 1.00 66.25 187 PHE A CA 1
ATOM 1530 C C . PHE A 1 187 ? -38.909 12.578 50.361 1.00 66.25 187 PHE A C 1
ATOM 1532 O O . PHE A 1 187 ? -39.023 13.696 50.863 1.00 66.25 187 PHE A O 1
ATOM 1539 N N . GLY A 1 188 ? -39.824 12.083 49.517 1.00 52.47 188 GLY A N 1
ATOM 1540 C CA . GLY A 1 188 ? -41.149 12.681 49.316 1.00 52.47 188 GLY A CA 1
ATOM 1541 C C . GLY A 1 188 ? -41.153 14.144 48.855 1.00 52.47 188 GLY A C 1
ATOM 1542 O O . GLY A 1 188 ? -41.991 14.916 49.323 1.00 52.47 188 GLY A O 1
ATOM 1543 N N . LYS A 1 189 ? -40.231 14.532 47.967 1.00 49.72 189 LYS A N 1
ATOM 1544 C CA . LYS A 1 189 ? -40.296 15.798 47.219 1.00 49.72 189 LYS A CA 1
ATOM 1545 C C . LYS A 1 189 ? -40.581 15.554 45.743 1.00 49.72 189 LYS A C 1
ATOM 1547 O O . LYS A 1 189 ? -39.951 14.647 45.155 1.00 49.72 189 LYS A O 1
#